Protein AF-A0A850G772-F1 (afdb_monomer)

Radius of gyration: 28.58 Å; Cα contacts (8 Å, |Δi|>4): 230; chains: 1; bounding box: 67×68×86 Å

Structure (mmCIF, N/CA/C/O backbone):
data_AF-A0A850G772-F1
#
_entry.id   AF-A0A850G772-F1
#
loop_
_atom_site.group_PDB
_atom_site.id
_atom_site.type_symbol
_atom_site.label_atom_id
_atom_site.label_alt_id
_atom_site.label_comp_id
_atom_site.label_asym_id
_atom_site.label_entity_id
_atom_site.label_seq_id
_atom_site.pdbx_PDB_ins_code
_atom_site.Cartn_x
_atom_site.Cartn_y
_atom_site.Cartn_z
_atom_site.occupancy
_atom_site.B_iso_or_equiv
_atom_site.auth_seq_id
_atom_site.auth_comp_id
_atom_site.auth_asym_id
_atom_site.auth_atom_id
_atom_site.pdbx_PDB_model_num
ATOM 1 N N . MET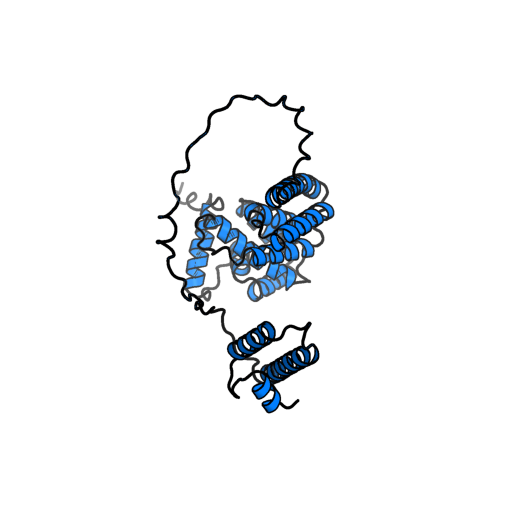 A 1 1 ? -27.262 -31.282 5.137 1.00 86.69 1 MET A N 1
ATOM 2 C CA . MET A 1 1 ? -28.187 -30.232 4.677 1.00 86.69 1 MET A CA 1
ATOM 3 C C . MET A 1 1 ? -28.187 -30.284 3.166 1.00 86.69 1 MET A C 1
ATOM 5 O O . MET A 1 1 ? -27.102 -30.344 2.598 1.00 86.69 1 MET A O 1
ATOM 9 N N . SER A 1 2 ? -29.352 -30.375 2.534 1.00 93.19 2 SER A N 1
ATOM 10 C CA . SER A 1 2 ? -29.462 -30.315 1.069 1.00 93.19 2 SER A CA 1
ATOM 11 C C . SER A 1 2 ? -29.467 -28.855 0.576 1.00 93.19 2 SER A C 1
ATOM 13 O O . SER A 1 2 ? -29.789 -27.957 1.360 1.00 93.19 2 SER A O 1
ATOM 15 N N . PRO A 1 3 ? -29.135 -28.575 -0.700 1.00 90.25 3 PRO A N 1
ATOM 16 C CA . PRO A 1 3 ? -29.217 -27.217 -1.250 1.00 90.25 3 PRO A CA 1
ATOM 17 C C . PRO A 1 3 ? -30.619 -26.602 -1.131 1.00 90.25 3 PRO A C 1
ATOM 19 O O . PRO A 1 3 ? -30.755 -25.416 -0.838 1.00 90.25 3 PRO A O 1
ATOM 22 N N . ASP A 1 4 ? -31.672 -27.407 -1.282 1.00 92.62 4 ASP A N 1
ATOM 23 C CA . ASP A 1 4 ? -33.057 -26.937 -1.160 1.00 92.62 4 ASP A CA 1
ATOM 24 C C . ASP A 1 4 ? -33.421 -26.583 0.289 1.00 92.62 4 ASP A C 1
ATOM 26 O O . ASP A 1 4 ? -34.085 -25.576 0.540 1.00 92.62 4 ASP A O 1
ATOM 30 N N . GLU A 1 5 ? -32.914 -27.346 1.264 1.00 92.75 5 GLU A N 1
ATOM 31 C CA . GLU A 1 5 ? -33.030 -27.003 2.687 1.00 92.75 5 GLU A CA 1
ATOM 32 C C . GLU A 1 5 ? -32.283 -25.705 3.020 1.00 92.75 5 GLU A C 1
ATOM 34 O O . GLU A 1 5 ? -32.807 -24.862 3.750 1.00 92.75 5 GLU A O 1
ATOM 39 N N . ALA A 1 6 ? -31.081 -25.511 2.471 1.00 93.50 6 ALA A N 1
ATOM 40 C CA . ALA A 1 6 ? -30.296 -24.298 2.686 1.00 93.50 6 ALA A CA 1
ATOM 41 C C . ALA A 1 6 ? -30.996 -23.046 2.125 1.00 93.50 6 ALA A C 1
ATOM 43 O O . ALA A 1 6 ? -31.045 -22.007 2.793 1.00 93.50 6 ALA A O 1
ATOM 44 N N . ARG A 1 7 ? -31.615 -23.160 0.942 1.00 93.38 7 ARG A N 1
ATOM 45 C CA . ARG A 1 7 ? -32.435 -22.095 0.337 1.00 93.38 7 ARG A CA 1
ATOM 46 C C . ARG A 1 7 ? -33.644 -21.746 1.196 1.00 93.38 7 ARG A C 1
ATOM 48 O O . ARG A 1 7 ? -33.897 -20.568 1.439 1.00 93.38 7 ARG A O 1
ATOM 55 N N . ALA A 1 8 ? -34.337 -22.754 1.728 1.00 94.00 8 ALA A N 1
ATOM 56 C CA . ALA A 1 8 ? -35.469 -22.544 2.627 1.00 94.00 8 ALA A CA 1
ATOM 57 C C . ALA A 1 8 ? -35.059 -21.841 3.938 1.00 94.00 8 ALA A C 1
ATOM 59 O O . ALA A 1 8 ? -35.778 -20.972 4.431 1.00 94.00 8 ALA A O 1
ATOM 60 N N . ILE A 1 9 ? -33.885 -22.166 4.493 1.00 93.38 9 ILE A N 1
ATOM 61 C CA . ILE A 1 9 ? -33.352 -21.526 5.709 1.00 93.38 9 ILE A CA 1
ATOM 62 C C . ILE A 1 9 ? -33.078 -20.029 5.474 1.00 93.38 9 ILE A C 1
ATOM 64 O O . ILE A 1 9 ? -33.470 -19.172 6.287 1.00 93.38 9 ILE A O 1
ATOM 68 N N . LEU A 1 10 ? -32.427 -19.707 4.353 1.00 92.00 10 LEU A N 1
ATOM 69 C CA . LEU A 1 10 ? -32.080 -18.334 3.979 1.00 92.00 10 LEU A CA 1
ATOM 70 C C . LEU A 1 10 ? -33.242 -17.553 3.354 1.00 92.00 10 LEU A C 1
ATOM 72 O O . LEU A 1 10 ? -33.169 -16.324 3.327 1.00 92.00 10 LEU A O 1
ATOM 76 N N . ASP A 1 11 ? -34.333 -18.234 2.992 1.00 94.06 11 ASP A N 1
ATOM 77 C CA . ASP A 1 11 ? -35.522 -17.669 2.342 1.00 94.06 11 ASP A CA 1
ATOM 78 C C . ASP A 1 11 ? -35.170 -17.031 0.986 1.00 94.06 11 ASP A C 1
ATOM 80 O O . ASP A 1 11 ? -35.407 -15.846 0.739 1.00 94.06 11 ASP A O 1
ATOM 84 N N . VAL A 1 12 ? -34.500 -17.821 0.140 1.00 92.62 12 VAL A N 1
ATOM 85 C CA . VAL A 1 12 ? -33.992 -17.427 -1.184 1.00 92.62 12 VAL A CA 1
ATOM 86 C C . VAL A 1 12 ? -34.436 -18.416 -2.264 1.00 92.62 12 VAL A C 1
ATOM 88 O O . VAL A 1 12 ? -34.642 -19.596 -1.989 1.00 92.62 12 VAL A O 1
ATOM 91 N N . ASP A 1 13 ? -34.579 -17.933 -3.498 1.00 91.31 13 ASP A N 1
ATOM 92 C CA . ASP A 1 13 ? -34.991 -18.736 -4.655 1.00 91.31 13 ASP A CA 1
ATOM 93 C C . ASP A 1 13 ? -33.835 -19.579 -5.233 1.00 91.31 13 ASP A C 1
ATOM 95 O O . ASP A 1 13 ? -32.657 -19.308 -4.971 1.00 91.31 13 ASP A O 1
ATOM 99 N N . ALA A 1 14 ? -34.161 -20.584 -6.053 1.00 84.12 14 ALA A N 1
ATOM 100 C CA . ALA A 1 14 ? -33.191 -21.443 -6.730 1.00 84.12 14 ALA A CA 1
ATOM 101 C C . ALA A 1 14 ? -32.207 -20.685 -7.639 1.00 84.12 14 ALA A C 1
ATOM 103 O O . ALA A 1 14 ? -31.057 -21.112 -7.749 1.00 84.12 14 ALA A O 1
ATOM 104 N N . HIS A 1 15 ? -32.628 -19.560 -8.229 1.00 81.62 15 HIS A N 1
ATOM 105 C CA . HIS A 1 15 ? -31.827 -18.750 -9.157 1.00 81.62 15 HIS A CA 1
ATOM 106 C C . HIS A 1 15 ? -31.306 -17.445 -8.536 1.00 81.62 15 HIS A C 1
ATOM 108 O O . HIS A 1 15 ? -31.112 -16.446 -9.225 1.00 81.62 15 HIS A O 1
ATOM 114 N N . THR A 1 16 ? -31.110 -17.432 -7.218 1.00 83.38 16 THR A N 1
ATOM 115 C CA . THR A 1 16 ? -30.645 -16.243 -6.496 1.00 83.38 16 THR A CA 1
ATOM 116 C C . THR A 1 16 ? -29.174 -15.940 -6.807 1.00 83.38 16 THR A C 1
ATOM 118 O O . THR A 1 16 ? -28.320 -16.817 -6.687 1.00 83.38 16 THR A O 1
ATOM 121 N N . ASP A 1 17 ? -28.872 -14.686 -7.155 1.00 85.50 17 ASP A N 1
ATOM 122 C CA . ASP A 1 17 ? -27.510 -14.198 -7.400 1.00 85.50 17 ASP A CA 1
ATOM 123 C C . ASP A 1 17 ? -26.660 -14.109 -6.109 1.00 85.50 17 ASP A C 1
ATOM 125 O O . ASP A 1 17 ? -27.176 -14.094 -4.983 1.00 85.50 17 ASP A O 1
ATOM 129 N N . ALA A 1 18 ? -25.329 -14.014 -6.256 1.00 85.25 18 ALA A N 1
ATOM 130 C CA . ALA A 1 18 ? -24.374 -13.919 -5.134 1.00 85.25 18 ALA A CA 1
ATOM 131 C C . ALA A 1 18 ? -24.772 -12.851 -4.114 1.00 85.25 18 ALA A C 1
ATOM 133 O O . ALA A 1 18 ? -24.693 -13.008 -2.891 1.00 85.25 18 ALA A O 1
ATOM 134 N N . ARG A 1 19 ? -25.211 -11.724 -4.659 1.00 82.25 19 ARG A N 1
ATOM 135 C CA . ARG A 1 19 ? -25.484 -10.517 -3.916 1.00 82.25 19 ARG A CA 1
ATOM 136 C C . ARG A 1 19 ? -26.741 -10.649 -3.070 1.00 82.25 19 ARG A C 1
ATOM 138 O O . ARG A 1 19 ? -26.740 -10.256 -1.899 1.00 82.25 19 ARG A O 1
ATOM 145 N N . THR A 1 20 ? -27.809 -11.204 -3.629 1.00 87.31 20 THR A N 1
ATOM 146 C CA . THR A 1 20 ? -29.062 -11.434 -2.908 1.00 87.31 20 THR A CA 1
ATOM 147 C C . THR A 1 20 ? -28.885 -12.528 -1.865 1.00 87.31 20 THR A C 1
ATOM 149 O O . THR A 1 20 ? -29.394 -12.367 -0.752 1.00 87.31 20 THR A O 1
ATOM 152 N N . LEU A 1 21 ? -28.080 -13.559 -2.149 1.00 90.75 21 LEU A N 1
ATOM 153 C CA . LEU A 1 21 ? -27.712 -14.592 -1.178 1.00 90.75 21 LEU A CA 1
ATOM 154 C C . LEU A 1 21 ? -26.999 -13.986 0.046 1.00 90.75 21 LEU A C 1
ATOM 156 O O . LEU A 1 21 ? -27.460 -14.154 1.181 1.00 90.75 21 LEU A O 1
ATOM 160 N N . LYS A 1 22 ? -25.945 -13.186 -0.174 1.00 90.06 22 LYS A N 1
ATOM 161 C CA . LYS A 1 22 ? -25.201 -12.506 0.904 1.00 90.06 22 LYS A CA 1
ATOM 162 C C . LYS A 1 22 ? -26.087 -11.545 1.702 1.00 90.06 22 LYS A C 1
ATOM 164 O O . LYS A 1 22 ? -26.052 -11.528 2.935 1.00 90.06 22 LYS A O 1
ATOM 169 N N . ARG A 1 23 ? -26.951 -10.771 1.034 1.00 90.56 23 ARG A N 1
ATOM 170 C CA . ARG A 1 23 ? -27.911 -9.875 1.709 1.00 90.56 23 ARG A CA 1
ATOM 171 C C . ARG A 1 23 ? -28.942 -10.643 2.536 1.00 90.56 23 ARG A C 1
ATOM 173 O O . ARG A 1 23 ? -29.304 -10.190 3.624 1.00 90.56 23 ARG A O 1
ATOM 180 N N . ALA A 1 24 ? -29.444 -11.777 2.050 1.00 92.00 24 ALA A N 1
ATOM 181 C CA . ALA A 1 24 ? -30.384 -12.618 2.788 1.00 92.00 24 ALA A CA 1
ATOM 182 C C . ALA A 1 24 ? -29.749 -13.173 4.071 1.00 92.00 24 ALA A C 1
ATOM 184 O O . ALA A 1 24 ? -30.334 -13.029 5.149 1.00 92.00 24 ALA A O 1
ATOM 185 N N . TYR A 1 25 ? -28.516 -13.675 3.973 1.00 93.44 25 TYR A N 1
ATOM 186 C CA . TYR A 1 25 ? -27.726 -14.141 5.111 1.00 93.44 25 TYR A CA 1
ATOM 187 C C . TYR A 1 25 ? -27.512 -13.048 6.170 1.00 93.44 25 TYR A C 1
ATOM 189 O O . TYR A 1 25 ? -27.891 -13.231 7.330 1.00 93.44 25 TYR A O 1
ATOM 197 N N . LEU A 1 26 ? -27.031 -11.861 5.778 1.00 91.56 26 LEU A N 1
ATOM 198 C CA . LEU A 1 26 ? -26.814 -10.745 6.712 1.00 91.56 26 LEU A CA 1
ATOM 199 C C . LEU A 1 26 ? -28.109 -10.283 7.398 1.00 91.56 26 LEU A C 1
ATOM 201 O O . LEU A 1 26 ? -28.107 -9.966 8.589 1.00 91.56 26 LEU A O 1
ATOM 205 N N . ARG A 1 27 ? -29.243 -10.272 6.681 1.00 90.75 27 ARG A N 1
ATOM 206 C CA . ARG A 1 27 ? -30.553 -9.948 7.277 1.00 90.75 27 ARG A CA 1
ATOM 207 C C . ARG A 1 27 ? -30.972 -10.969 8.336 1.00 90.75 27 ARG A C 1
ATOM 209 O O . ARG A 1 27 ? -31.590 -10.577 9.326 1.00 90.75 27 ARG A O 1
ATOM 216 N N . LYS A 1 28 ? -30.667 -12.254 8.135 1.00 88.94 28 LYS A N 1
ATOM 217 C CA . LYS A 1 28 ? -30.987 -13.328 9.088 1.00 88.94 28 LYS A CA 1
ATOM 218 C C . LYS A 1 28 ? -30.056 -13.290 10.300 1.00 88.94 28 LYS A C 1
ATOM 220 O O . LYS A 1 28 ? -30.561 -13.357 11.417 1.00 88.94 28 LYS A O 1
ATOM 225 N N . ILE A 1 29 ? -28.755 -13.055 10.105 1.00 88.00 29 ILE A N 1
ATOM 226 C CA . ILE A 1 29 ? -27.796 -12.848 11.204 1.00 88.00 29 ILE A CA 1
ATOM 227 C C . ILE A 1 29 ? -28.213 -11.683 12.095 1.00 88.00 29 ILE A C 1
ATOM 229 O O . ILE A 1 29 ? -28.291 -11.843 13.305 1.00 88.00 29 ILE A O 1
ATOM 233 N N . LYS A 1 30 ? -28.553 -10.524 11.518 1.00 83.69 30 LYS A N 1
ATOM 234 C CA . LYS A 1 30 ? -28.961 -9.352 12.313 1.00 83.69 30 LYS A CA 1
ATOM 235 C C . LYS A 1 30 ? -30.181 -9.627 13.202 1.00 83.69 30 LYS A C 1
ATOM 237 O O . LYS A 1 30 ? -30.360 -8.964 14.220 1.00 83.69 30 LYS A O 1
ATOM 242 N N . LYS A 1 31 ? -31.029 -10.591 12.824 1.00 81.12 31 LYS A N 1
ATOM 243 C CA . LYS A 1 31 ? -32.192 -11.022 13.613 1.00 81.12 31 LYS A CA 1
ATOM 244 C C . LYS A 1 31 ? -31.855 -12.125 14.622 1.00 81.12 31 LYS A C 1
ATOM 246 O O . LYS A 1 31 ? -32.493 -12.189 15.671 1.00 81.12 31 LYS A O 1
ATOM 251 N N . ALA A 1 32 ? -30.884 -12.983 14.320 1.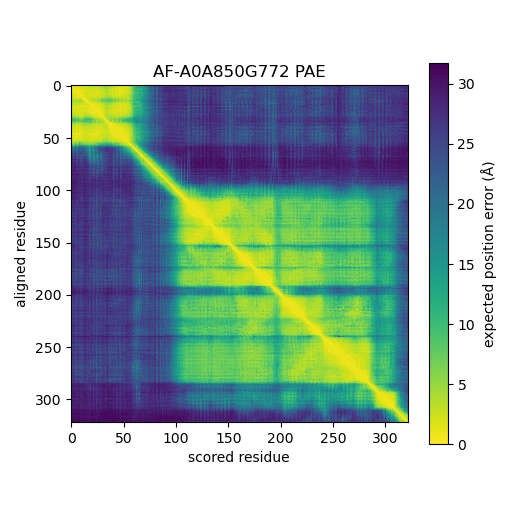00 74.44 32 ALA A N 1
ATOM 252 C CA . ALA A 1 32 ? -30.441 -14.064 15.190 1.00 74.44 32 ALA A CA 1
ATOM 253 C C . ALA A 1 32 ? -29.364 -13.555 16.160 1.00 74.44 32 ALA A C 1
ATOM 255 O O . ALA A 1 32 ? -28.195 -13.449 15.805 1.00 74.44 32 ALA A O 1
ATOM 256 N N . LYS A 1 33 ? -29.748 -13.243 17.405 1.00 75.62 33 LYS A N 1
ATOM 257 C CA . LYS A 1 33 ? -28.768 -12.936 18.457 1.00 75.62 33 LYS A CA 1
ATOM 258 C C . LYS A 1 33 ? -28.035 -14.230 18.851 1.00 75.62 33 LYS A C 1
ATOM 260 O O . LYS A 1 33 ? -28.699 -15.120 19.390 1.00 75.62 33 LYS A O 1
ATOM 265 N N . PRO A 1 34 ? -26.711 -14.346 18.639 1.00 70.75 34 PRO A N 1
ATOM 266 C CA . PRO A 1 34 ? -25.962 -15.580 18.904 1.00 70.75 34 PRO A CA 1
ATOM 267 C C . PRO A 1 34 ? -25.998 -15.998 20.381 1.00 70.75 34 PRO A C 1
ATOM 269 O O . PRO A 1 34 ? -25.953 -17.183 20.685 1.00 70.75 34 PRO A O 1
ATOM 272 N N . GLU A 1 35 ? -26.186 -15.043 21.295 1.00 74.75 35 GLU A N 1
ATOM 273 C CA . GLU A 1 35 ? -26.366 -15.288 22.734 1.00 74.75 35 GLU A CA 1
ATOM 274 C C . GLU A 1 35 ? -27.670 -16.027 23.077 1.00 74.75 35 GLU A C 1
ATOM 276 O O . GLU A 1 35 ? -27.778 -16.638 24.137 1.00 74.75 35 GLU A O 1
ATOM 281 N N . ARG A 1 36 ? -28.684 -15.954 22.203 1.00 80.38 36 ARG A N 1
ATOM 282 C CA . ARG A 1 36 ? -30.029 -16.492 22.454 1.00 80.38 36 ARG A CA 1
ATOM 283 C C . ARG A 1 36 ? -30.301 -17.799 21.713 1.00 80.38 36 ARG A C 1
ATOM 285 O O . ARG A 1 36 ? -31.115 -18.586 22.185 1.00 80.38 36 ARG A O 1
ATOM 292 N N . ASP A 1 37 ? -29.658 -18.011 20.566 1.00 82.19 37 ASP A N 1
ATOM 293 C CA . ASP A 1 37 ? -29.787 -19.236 19.771 1.00 82.19 37 ASP A CA 1
ATOM 294 C C . ASP A 1 37 ? -28.485 -19.530 18.995 1.00 82.19 37 ASP A C 1
ATOM 296 O O . ASP A 1 37 ? -28.368 -19.196 17.807 1.00 82.19 37 ASP A O 1
ATOM 300 N N . PRO A 1 38 ? -27.478 -20.131 19.656 1.00 86.62 38 PRO A N 1
ATOM 301 C CA . PRO A 1 38 ? -26.213 -20.470 19.009 1.00 86.62 38 PRO A CA 1
ATOM 302 C C . PRO A 1 38 ? -26.393 -21.526 17.906 1.00 86.62 38 PRO A C 1
ATOM 304 O O . PRO A 1 38 ? -25.732 -21.453 16.869 1.00 86.62 38 PRO A O 1
ATOM 307 N N . GLU A 1 39 ? -27.328 -22.467 18.074 1.00 86.88 39 GLU A N 1
ATOM 308 C CA . GLU A 1 39 ? -27.630 -23.497 17.072 1.00 86.88 39 GLU A CA 1
ATOM 309 C C . GLU A 1 39 ? -28.305 -22.901 15.826 1.00 86.88 39 GLU A C 1
ATOM 311 O O . GLU A 1 39 ? -28.019 -23.295 14.693 1.00 86.88 39 GLU A O 1
ATOM 316 N N . GLY A 1 40 ? -29.186 -21.913 16.001 1.00 86.75 40 GLY A N 1
ATOM 317 C CA . GLY A 1 40 ? -29.778 -21.141 14.908 1.00 86.75 40 GLY A CA 1
ATOM 318 C C . GLY A 1 40 ? -28.733 -20.403 14.077 1.00 86.75 40 GLY A C 1
ATOM 319 O O . GLY A 1 40 ? -28.785 -20.446 12.847 1.00 86.75 40 GLY A O 1
ATOM 320 N N . PHE A 1 41 ? -27.744 -19.792 14.731 1.00 88.00 41 PHE A N 1
ATOM 321 C CA . PHE A 1 41 ? -26.651 -19.105 14.043 1.00 88.00 41 PHE A CA 1
ATOM 322 C C . PHE A 1 41 ? -25.775 -20.075 13.236 1.00 88.00 41 PHE A C 1
ATOM 324 O O . PHE A 1 41 ? -25.477 -19.818 12.068 1.00 88.00 41 PHE A O 1
ATOM 331 N N . GLN A 1 42 ? -25.425 -21.227 13.817 1.00 90.31 42 GLN A N 1
ATOM 332 C CA . GLN A 1 42 ? -24.657 -22.263 13.119 1.00 90.31 42 GLN A CA 1
ATOM 333 C C . GLN A 1 42 ? -25.402 -22.809 11.895 1.00 90.31 42 GLN A C 1
ATOM 335 O O . GLN A 1 42 ? -24.798 -22.989 10.839 1.00 90.31 42 GLN A O 1
ATOM 340 N N . ARG A 1 43 ? -26.725 -23.004 11.992 1.00 92.69 43 ARG A N 1
ATOM 341 C CA . ARG A 1 43 ? -27.551 -23.439 10.853 1.00 92.69 43 ARG A CA 1
ATOM 342 C C . ARG A 1 43 ? -27.596 -22.411 9.723 1.00 92.69 43 ARG A C 1
ATOM 344 O O . ARG A 1 43 ? -27.541 -22.805 8.563 1.00 92.69 43 ARG A O 1
ATOM 351 N N . LEU A 1 44 ? -27.666 -21.116 10.043 1.00 93.62 44 LEU A N 1
ATOM 352 C CA . LEU A 1 44 ? -27.620 -20.045 9.039 1.00 93.62 44 LEU A CA 1
ATOM 353 C C . LEU A 1 44 ? -26.278 -20.009 8.307 1.00 93.62 44 LEU A C 1
ATOM 355 O O . LEU A 1 44 ? -26.252 -19.869 7.086 1.00 93.62 44 LEU A O 1
ATOM 359 N N . ARG A 1 45 ? -25.177 -20.159 9.049 1.00 93.56 45 ARG A N 1
ATOM 360 C CA . ARG A 1 45 ? -23.829 -20.190 8.479 1.00 93.56 45 ARG A CA 1
ATOM 361 C C . ARG A 1 45 ? -23.628 -21.401 7.566 1.00 93.56 45 ARG A C 1
ATOM 363 O O .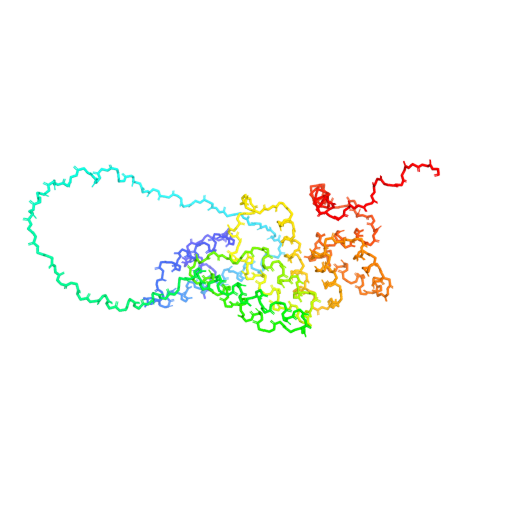 ARG A 1 45 ? -23.223 -21.228 6.423 1.00 93.56 45 ARG A O 1
ATOM 370 N N . ALA A 1 46 ? -24.013 -22.592 8.028 1.00 94.44 46 ALA A N 1
ATOM 371 C CA . ALA A 1 46 ? -23.919 -23.821 7.240 1.00 94.44 46 ALA A CA 1
ATOM 372 C C . ALA A 1 46 ? -24.754 -23.763 5.946 1.00 94.44 46 ALA A C 1
ATOM 374 O O . ALA A 1 46 ? -24.337 -24.293 4.921 1.00 94.44 46 ALA A O 1
ATOM 375 N N . ALA A 1 47 ? -25.918 -23.102 5.975 1.00 95.25 47 ALA A N 1
ATOM 376 C CA . ALA A 1 47 ? -26.738 -22.896 4.782 1.00 95.25 47 ALA A CA 1
ATOM 377 C C . ALA A 1 47 ? -26.073 -21.954 3.763 1.00 95.25 47 ALA A C 1
ATOM 379 O O . ALA A 1 47 ? -26.146 -22.209 2.563 1.00 95.25 47 ALA A O 1
ATOM 380 N N . TYR A 1 48 ? -25.422 -20.883 4.228 1.00 95.25 48 TYR A N 1
ATOM 381 C CA . TYR A 1 48 ? -24.719 -19.938 3.357 1.00 95.25 48 TYR A CA 1
ATOM 382 C C . TYR A 1 48 ? -23.504 -20.585 2.682 1.00 95.25 48 TYR A C 1
ATOM 384 O O . TYR A 1 48 ? -23.423 -20.572 1.458 1.00 95.25 48 TYR A O 1
ATOM 392 N N . GLU A 1 49 ? -22.628 -21.227 3.460 1.00 94.44 49 GLU A N 1
ATOM 393 C CA . GLU A 1 49 ? -21.410 -21.886 2.953 1.00 94.44 49 GLU A CA 1
ATOM 394 C C . GLU A 1 49 ? -21.744 -23.011 1.952 1.00 94.44 49 GLU A C 1
ATOM 396 O O . GLU A 1 49 ? -21.072 -23.179 0.931 1.00 94.44 49 GLU A O 1
ATOM 401 N N . LEU A 1 50 ? -22.835 -23.752 2.191 1.00 93.62 50 LEU A N 1
ATOM 402 C CA . LEU A 1 50 ? -23.318 -24.750 1.238 1.00 93.62 50 LEU A CA 1
ATOM 403 C C . LEU A 1 50 ? -23.777 -24.110 -0.080 1.00 93.62 50 LEU A C 1
ATOM 405 O O . LEU A 1 50 ? -23.443 -24.616 -1.139 1.00 93.62 50 LEU A O 1
ATOM 409 N N . LEU A 1 51 ? -24.535 -23.013 -0.065 1.00 92.19 51 LEU A N 1
ATOM 410 C CA . LEU A 1 51 ? -24.977 -22.389 -1.321 1.00 92.19 51 LEU A CA 1
ATOM 411 C C . LEU A 1 51 ? -23.857 -21.640 -2.053 1.00 92.19 51 LEU A C 1
ATOM 413 O O . LEU A 1 51 ? -23.911 -21.533 -3.274 1.00 92.19 51 LEU A O 1
ATOM 417 N N . GLU A 1 52 ? -22.859 -21.139 -1.328 1.00 90.81 52 GLU A N 1
ATOM 418 C CA . GLU A 1 52 ? -21.685 -20.477 -1.901 1.00 90.81 52 GLU A CA 1
ATOM 419 C C . GLU A 1 52 ? -20.779 -21.481 -2.626 1.00 90.81 52 GLU A C 1
ATOM 421 O O . GLU A 1 52 ? -20.514 -21.299 -3.813 1.00 90.81 52 GLU A O 1
ATOM 426 N N . SER A 1 53 ? -20.432 -22.600 -1.980 1.00 87.69 53 SER A N 1
ATOM 427 C CA . SER A 1 53 ? -19.631 -23.672 -2.604 1.00 87.69 53 SER A CA 1
ATOM 428 C C . SER A 1 53 ? -20.271 -24.249 -3.872 1.00 87.69 53 SER A C 1
ATOM 430 O O . SER A 1 53 ? -19.598 -24.451 -4.877 1.00 87.69 53 SER A O 1
ATOM 432 N N . TRP A 1 54 ? -21.595 -24.440 -3.879 1.00 84.44 54 TRP A N 1
ATOM 433 C CA . TRP A 1 54 ? -22.308 -24.918 -5.070 1.00 84.44 54 TRP A CA 1
ATOM 434 C C . TRP A 1 54 ? -22.316 -23.909 -6.223 1.00 84.44 54 TRP A C 1
ATOM 436 O O . TRP A 1 54 ? -22.539 -24.309 -7.364 1.00 84.44 54 TRP A O 1
ATOM 446 N N . ARG A 1 55 ? -22.106 -22.617 -5.942 1.00 77.56 55 ARG A N 1
ATOM 447 C CA . ARG A 1 55 ? -21.983 -21.582 -6.974 1.00 77.56 55 ARG A CA 1
ATOM 448 C C . ARG A 1 55 ? -20.567 -21.497 -7.526 1.00 77.56 55 ARG A C 1
ATOM 450 O O . ARG A 1 55 ? -20.426 -21.381 -8.741 1.00 77.56 55 ARG A O 1
ATOM 457 N N . GLU A 1 56 ? -19.549 -21.617 -6.676 1.00 68.44 56 GLU A N 1
ATOM 458 C CA . GLU A 1 56 ? -18.135 -21.632 -7.088 1.00 68.44 56 GLU A CA 1
ATOM 459 C C . GLU A 1 56 ? -17.832 -22.759 -8.088 1.00 68.44 56 GLU A C 1
ATOM 461 O O . GLU A 1 56 ? -17.124 -22.533 -9.068 1.00 68.44 56 GLU A O 1
ATOM 466 N N . ASP A 1 57 ? -18.466 -23.924 -7.930 1.00 61.47 57 ASP A N 1
ATOM 467 C CA . ASP A 1 57 ? -18.349 -25.041 -8.881 1.00 61.47 57 ASP A CA 1
ATOM 468 C C . ASP A 1 57 ? -19.022 -24.770 -10.246 1.00 61.47 57 ASP A C 1
ATOM 470 O O . ASP A 1 57 ? -18.780 -25.488 -11.219 1.00 61.47 57 ASP A O 1
ATOM 474 N N . SER A 1 58 ? -19.873 -23.741 -10.338 1.00 52.72 58 SER A N 1
ATOM 475 C CA . SER A 1 58 ? -20.662 -23.409 -11.536 1.00 52.72 58 SER A CA 1
ATOM 476 C C . SER A 1 58 ? -20.271 -22.099 -12.233 1.00 52.72 58 SER A C 1
ATOM 478 O O . SER A 1 58 ? -20.659 -21.898 -13.383 1.00 52.72 58 SER A O 1
ATOM 480 N N . GLU A 1 59 ? -19.494 -21.221 -11.593 1.00 45.81 59 GLU A N 1
ATOM 481 C CA . GLU A 1 59 ? -19.238 -19.855 -12.072 1.00 45.81 59 GLU A CA 1
ATOM 482 C C . GLU A 1 59 ? -17.752 -19.465 -11.940 1.00 45.81 59 GLU A C 1
ATOM 484 O O . GLU A 1 59 ? -17.367 -18.706 -11.055 1.00 45.81 59 GLU A O 1
ATOM 489 N N . TRP A 1 60 ? -16.908 -19.929 -12.871 1.00 38.03 60 TRP A N 1
ATOM 490 C CA . TRP A 1 60 ? -15.542 -19.403 -13.060 1.00 38.03 60 TRP A CA 1
ATOM 491 C C . TRP A 1 60 ? -15.469 -18.262 -14.097 1.00 38.03 60 TRP A C 1
ATOM 493 O O . TRP A 1 60 ? -14.394 -17.982 -14.612 1.00 38.03 60 TRP A O 1
ATOM 503 N N . ASP A 1 61 ? -16.591 -17.599 -14.425 1.00 37.56 61 ASP A N 1
ATOM 504 C CA . ASP A 1 61 ? -16.647 -16.688 -15.587 1.00 37.56 61 ASP A CA 1
ATOM 505 C C . ASP A 1 61 ? -17.563 -15.447 -15.461 1.00 37.56 61 ASP A C 1
ATOM 507 O O . ASP A 1 61 ? -17.990 -14.885 -16.467 1.00 37.56 61 ASP A O 1
ATOM 511 N N . ALA A 1 62 ? -17.849 -14.945 -14.255 1.00 37.62 62 ALA A N 1
ATOM 512 C CA . ALA A 1 62 ? -18.600 -13.690 -14.102 1.00 37.62 62 ALA A CA 1
ATOM 513 C C . ALA A 1 62 ? -17.844 -12.655 -13.260 1.00 37.62 62 ALA A C 1
ATOM 515 O O . ALA A 1 62 ? -18.063 -12.488 -12.061 1.00 37.62 62 ALA A O 1
ATOM 516 N N . ARG A 1 63 ? -16.944 -11.949 -13.956 1.00 40.97 63 ARG A N 1
ATOM 517 C CA . ARG A 1 63 ? -16.679 -10.519 -13.748 1.00 40.97 63 ARG A CA 1
ATOM 518 C C . ARG A 1 63 ? -17.987 -9.764 -13.492 1.00 40.97 63 ARG A C 1
ATOM 520 O O . ARG A 1 63 ? -18.953 -10.008 -14.204 1.00 40.97 63 ARG A O 1
ATOM 527 N N . ASP A 1 64 ? -17.947 -8.870 -12.509 1.00 36.03 64 ASP A N 1
ATOM 528 C CA . ASP A 1 64 ? -18.534 -7.518 -12.483 1.00 36.03 64 ASP A CA 1
ATOM 529 C C . ASP A 1 64 ? -18.850 -7.158 -11.023 1.00 36.03 64 ASP A C 1
ATOM 531 O O . ASP A 1 64 ? -19.482 -7.902 -10.277 1.00 36.03 64 ASP A O 1
ATOM 535 N N . GLU A 1 65 ? -18.138 -6.184 -10.467 1.00 38.53 65 GLU A N 1
ATOM 536 C CA . GLU A 1 65 ? -18.386 -4.745 -10.628 1.00 38.53 65 GLU A CA 1
ATOM 537 C C . GLU A 1 65 ? -19.247 -4.269 -9.454 1.00 38.53 65 GLU A C 1
ATOM 539 O O . GLU A 1 65 ? -20.377 -4.695 -9.207 1.00 38.53 65 GLU A O 1
ATOM 544 N N . TRP A 1 66 ? -18.594 -3.459 -8.631 1.00 34.72 66 TRP A N 1
ATOM 545 C CA . TRP A 1 66 ? -19.131 -2.841 -7.440 1.00 34.72 66 TRP A CA 1
ATOM 546 C C . TRP A 1 66 ? -20.192 -1.818 -7.831 1.00 34.72 66 TRP A C 1
ATOM 548 O O . TRP A 1 66 ? -19.862 -0.713 -8.239 1.00 34.72 66 TRP A O 1
ATOM 558 N N . ASP A 1 67 ? -21.457 -2.174 -7.649 1.00 34.41 67 ASP A N 1
ATOM 559 C CA . ASP A 1 67 ? -22.569 -1.234 -7.765 1.00 34.41 67 ASP A CA 1
ATOM 560 C C . ASP A 1 67 ? -23.388 -1.319 -6.481 1.00 34.41 67 ASP A C 1
ATOM 562 O O . ASP A 1 67 ? -24.161 -2.254 -6.316 1.00 34.41 67 ASP A O 1
ATOM 566 N N . GLU A 1 68 ? -23.193 -0.434 -5.504 1.00 37.06 68 GLU A N 1
ATOM 567 C CA . GLU A 1 68 ? -23.902 -0.419 -4.212 1.00 37.06 68 GLU A CA 1
ATOM 568 C C . GLU A 1 68 ? -25.362 0.078 -4.374 1.00 37.06 68 GLU A C 1
ATOM 570 O O . GLU A 1 68 ? -25.596 1.026 -5.118 1.00 37.06 68 GLU A O 1
ATOM 575 N N . PRO A 1 69 ? -26.404 -0.491 -3.720 1.00 34.00 69 PRO A N 1
ATOM 576 C CA . PRO A 1 69 ? -27.767 -0.018 -3.891 1.00 34.00 69 PRO A CA 1
ATOM 577 C C . PRO A 1 69 ? -28.085 0.972 -2.766 1.00 34.00 69 PRO A C 1
ATOM 579 O O . PRO A 1 69 ? -28.467 0.577 -1.658 1.00 34.00 69 PRO A O 1
ATOM 582 N N . SER A 1 70 ? -27.961 2.259 -3.076 1.00 44.47 70 SER A N 1
ATOM 583 C CA . SER A 1 70 ? -28.496 3.368 -2.281 1.00 44.47 70 SER A CA 1
ATOM 584 C C . SER A 1 70 ? -30.008 3.195 -2.064 1.00 44.47 70 SER A C 1
ATOM 586 O O . SER A 1 70 ? -30.811 3.537 -2.928 1.00 44.47 70 SER A O 1
ATOM 588 N N . ALA A 1 71 ? -30.424 2.620 -0.928 1.00 40.41 71 ALA A N 1
ATOM 589 C CA . ALA A 1 71 ? -31.828 2.598 -0.499 1.00 40.41 71 ALA A CA 1
ATOM 590 C C . ALA A 1 71 ? -32.002 2.202 0.981 1.00 40.41 71 ALA A C 1
ATOM 592 O O . ALA A 1 71 ? -32.544 1.141 1.289 1.00 40.41 71 ALA A O 1
ATOM 593 N N . LEU A 1 72 ? -31.618 3.088 1.905 1.00 38.53 72 LEU A N 1
ATOM 594 C CA . LEU A 1 72 ? -32.227 3.185 3.242 1.00 38.53 72 LEU A CA 1
ATOM 595 C C . LEU A 1 72 ? -32.342 4.662 3.666 1.00 38.53 72 LEU A C 1
ATOM 597 O O . LEU A 1 72 ? -31.773 5.089 4.660 1.00 38.53 72 LEU A O 1
ATOM 601 N N . SER A 1 73 ? -33.133 5.442 2.925 1.00 39.72 73 SER A N 1
ATOM 602 C CA . SER A 1 73 ? -33.790 6.631 3.481 1.00 39.72 73 SER A CA 1
ATOM 603 C C . SER A 1 73 ? -35.225 6.255 3.829 1.00 39.72 73 SER A C 1
ATOM 605 O O . SER A 1 73 ? -36.099 6.183 2.965 1.00 39.72 73 SER A O 1
ATOM 607 N N . ARG A 1 74 ? -35.456 5.951 5.108 1.00 37.31 74 ARG A N 1
ATOM 608 C CA . ARG A 1 74 ? -36.789 5.801 5.693 1.00 37.31 74 ARG A CA 1
ATOM 609 C C . ARG A 1 74 ? -36.934 6.838 6.805 1.00 37.31 74 ARG A C 1
ATOM 611 O O . ARG A 1 74 ? -36.348 6.684 7.866 1.00 37.31 74 ARG A O 1
ATOM 618 N N . SER A 1 75 ? -37.684 7.890 6.480 1.00 42.50 75 SER A N 1
ATOM 619 C CA . SER A 1 75 ? -38.674 8.586 7.317 1.00 42.50 75 SER A CA 1
ATOM 620 C C . SER A 1 75 ? -38.442 8.672 8.836 1.00 42.50 75 SER A C 1
ATOM 622 O O . SER A 1 75 ? -38.602 7.683 9.550 1.00 42.50 75 SER A O 1
ATOM 624 N N . GLY A 1 76 ? -38.270 9.906 9.309 1.00 33.53 76 GLY A N 1
ATOM 625 C CA . GLY A 1 76 ? -38.602 10.378 10.658 1.00 33.53 76 GLY A CA 1
ATOM 626 C C . GLY A 1 76 ? -38.629 11.908 10.618 1.00 33.53 76 GLY A C 1
ATOM 627 O O . GLY A 1 76 ? -37.586 12.543 10.606 1.00 33.53 76 GLY A O 1
ATOM 628 N N . GLU A 1 77 ? -39.744 12.495 10.187 1.00 39.06 77 GLU A N 1
ATOM 629 C CA . GLU A 1 77 ? -40.714 13.141 11.085 1.00 39.06 77 GLU A CA 1
ATOM 630 C C . GLU A 1 77 ? -40.104 14.303 11.882 1.00 39.06 77 GLU A C 1
ATOM 632 O O . GLU A 1 77 ? -39.410 14.155 12.884 1.00 39.06 77 GLU A O 1
ATOM 637 N N . THR A 1 78 ? -40.394 15.496 11.375 1.00 41.62 78 THR A N 1
ATOM 638 C CA . THR A 1 78 ? -40.114 16.803 11.953 1.00 41.62 78 THR A CA 1
ATOM 639 C C . THR A 1 78 ? -40.832 16.975 13.292 1.00 41.62 78 THR A C 1
ATOM 641 O O . THR A 1 78 ? -42.033 17.236 13.320 1.00 41.62 78 THR A O 1
ATOM 644 N N . ASN A 1 79 ? -40.096 16.924 14.401 1.00 40.62 79 ASN A N 1
ATOM 645 C CA . ASN A 1 79 ? -40.547 17.499 15.669 1.00 40.62 79 ASN A CA 1
ATOM 646 C C . ASN A 1 79 ? -40.223 18.999 15.685 1.00 40.62 79 ASN A C 1
ATOM 648 O O . ASN A 1 79 ? -39.216 19.424 16.243 1.00 40.62 79 ASN A O 1
ATOM 652 N N . ALA A 1 80 ? -41.085 19.793 15.046 1.00 39.53 80 ALA A N 1
ATOM 653 C CA . ALA A 1 80 ? -41.038 21.258 15.081 1.00 39.53 80 ALA A CA 1
ATOM 654 C C . ALA A 1 80 ? -41.994 21.879 16.126 1.00 39.53 80 ALA A C 1
ATOM 656 O O . ALA A 1 80 ? -42.052 23.097 16.229 1.00 39.53 80 ALA A O 1
ATOM 657 N N . ASP A 1 81 ? -42.693 21.071 16.934 1.00 41.12 81 ASP A N 1
ATOM 658 C CA . ASP A 1 81 ? -43.764 21.554 17.830 1.00 41.12 81 ASP A CA 1
ATOM 659 C C . ASP A 1 81 ? -43.498 21.385 19.342 1.00 41.12 81 ASP A C 1
ATOM 661 O O . ASP A 1 81 ? -44.368 21.673 20.161 1.00 41.12 81 ASP A O 1
ATOM 665 N N . PHE A 1 82 ? -42.298 20.967 19.767 1.00 40.06 82 PHE A N 1
ATOM 666 C CA . PHE A 1 82 ? -42.036 20.670 21.191 1.00 40.06 82 PHE A CA 1
ATOM 667 C C . PHE A 1 82 ? -41.335 21.789 21.995 1.00 40.06 82 PHE A C 1
ATOM 669 O O . PHE A 1 82 ? -41.022 21.600 23.166 1.00 40.06 82 PHE A O 1
ATOM 676 N N . LEU A 1 83 ? -41.112 22.979 21.420 1.00 37.84 83 LEU A N 1
ATOM 677 C CA . LEU A 1 83 ? -40.420 24.098 22.097 1.00 37.84 83 LEU A CA 1
ATOM 678 C C . LEU A 1 83 ? -41.313 25.311 22.425 1.00 37.84 83 LEU A C 1
ATOM 680 O O . LEU A 1 83 ? -40.810 26.419 22.591 1.00 37.84 83 LEU A O 1
ATOM 684 N N . ALA A 1 84 ? -42.629 25.124 22.567 1.00 41.53 84 ALA A N 1
ATOM 685 C CA . ALA A 1 84 ? -43.574 26.223 22.817 1.00 41.53 84 ALA A CA 1
ATOM 686 C C . ALA A 1 84 ? -44.202 26.262 24.228 1.00 41.53 84 ALA A C 1
ATOM 688 O O . ALA A 1 84 ? -45.134 27.031 24.454 1.00 41.53 84 ALA A O 1
ATOM 689 N N . ALA A 1 85 ? -43.721 25.480 25.200 1.00 45.88 85 ALA A N 1
ATOM 690 C CA . ALA A 1 85 ? -44.298 25.496 26.548 1.00 45.88 85 ALA A CA 1
ATOM 691 C C . ALA A 1 85 ? -43.256 25.283 27.654 1.00 45.88 85 ALA A C 1
ATOM 693 O O . ALA A 1 85 ? -43.170 24.212 28.248 1.00 45.88 85 ALA A O 1
ATOM 694 N N . LEU A 1 86 ? -42.504 26.335 27.983 1.00 45.44 86 LEU A N 1
ATOM 695 C CA . LEU A 1 86 ? -41.891 26.456 29.306 1.00 45.44 86 LEU A CA 1
ATOM 696 C C . LEU A 1 86 ? -42.413 27.728 29.986 1.00 45.44 86 LEU A C 1
ATOM 698 O O . LEU A 1 86 ? -42.271 28.817 29.426 1.00 45.44 86 LEU A O 1
ATOM 702 N N . PRO A 1 87 ? -43.037 27.623 31.173 1.00 45.69 87 PRO A N 1
ATOM 703 C CA . PRO A 1 87 ? -43.427 28.792 31.937 1.00 45.69 87 PRO A CA 1
ATOM 704 C C . PRO A 1 87 ? -42.185 29.490 32.499 1.00 45.69 87 PRO A C 1
ATOM 706 O O . PRO A 1 87 ? -41.322 28.880 33.129 1.00 45.69 87 PRO A O 1
ATOM 709 N N . SER A 1 88 ? -42.141 30.802 32.274 1.00 49.72 88 SER A N 1
ATOM 710 C CA . SER A 1 88 ? -41.241 31.745 32.928 1.00 49.72 88 SER A CA 1
ATOM 711 C C . SER A 1 88 ? -41.429 31.648 34.447 1.00 49.72 88 SER A C 1
ATOM 713 O O . SER A 1 88 ? -42.441 32.098 34.984 1.00 49.72 88 SER A O 1
ATOM 715 N N . SER A 1 89 ? -40.481 31.002 35.131 1.00 45.91 89 SER A N 1
ATOM 716 C CA . SER A 1 89 ? -40.452 30.921 36.591 1.00 45.91 89 SER A CA 1
ATOM 717 C C . SER A 1 89 ? -39.535 32.000 37.148 1.00 45.91 89 SER A C 1
ATOM 719 O O . SER A 1 89 ? -38.359 32.092 36.801 1.00 45.91 89 SER A O 1
ATOM 721 N N . ALA A 1 90 ? -40.133 32.809 38.013 1.00 41.09 90 ALA A N 1
ATOM 722 C CA . ALA A 1 90 ? -39.572 33.946 38.710 1.00 41.09 90 ALA A CA 1
ATOM 723 C C . ALA A 1 90 ? -38.264 33.641 39.456 1.00 41.09 90 ALA A C 1
ATOM 725 O O . ALA A 1 90 ? -38.103 32.599 40.092 1.00 41.09 90 ALA A O 1
ATOM 726 N N . ALA A 1 91 ? -37.371 34.626 39.427 1.00 49.06 91 ALA A N 1
ATOM 727 C CA . ALA A 1 91 ? -36.218 34.724 40.305 1.00 49.06 91 ALA A CA 1
ATOM 728 C C . ALA A 1 91 ? -36.638 34.867 41.778 1.00 49.06 91 ALA A C 1
ATOM 730 O O . ALA A 1 91 ? -37.613 35.563 42.080 1.00 49.06 91 ALA A O 1
ATOM 731 N N . PRO A 1 92 ? -35.802 34.369 42.699 1.00 50.31 92 PRO A N 1
ATOM 732 C CA . PRO A 1 92 ? -35.515 35.111 43.908 1.00 50.31 92 PRO A CA 1
ATOM 733 C C . PRO A 1 92 ? -34.022 35.427 44.009 1.00 50.31 92 PRO A C 1
ATOM 735 O O . PRO A 1 92 ? -33.142 34.576 43.917 1.00 50.31 92 PRO A O 1
ATOM 738 N N . SER A 1 93 ? -33.785 36.713 44.225 1.00 52.88 93 SER A N 1
ATOM 739 C CA . SER A 1 93 ? -32.561 37.297 44.750 1.00 52.88 93 SER A CA 1
ATOM 740 C C . SER A 1 93 ? -32.319 36.817 46.182 1.00 52.88 93 SER A C 1
ATOM 742 O O . SER A 1 93 ? -33.186 37.033 47.026 1.00 52.88 93 SER A O 1
ATOM 744 N N . ALA A 1 94 ? -31.125 36.305 46.485 1.00 46.62 94 ALA A N 1
ATOM 745 C CA . ALA A 1 94 ? -30.490 36.493 47.790 1.00 46.62 94 ALA A CA 1
ATOM 746 C C . ALA A 1 94 ? -28.986 36.196 47.709 1.00 46.62 94 ALA A C 1
ATOM 748 O O . ALA A 1 94 ? -28.567 35.088 47.393 1.00 46.62 94 ALA A O 1
ATOM 749 N N . ASN A 1 95 ? -28.205 37.234 48.002 1.00 57.22 95 ASN A N 1
ATOM 750 C CA . ASN A 1 95 ? -26.780 37.201 48.295 1.00 57.22 95 ASN A CA 1
ATOM 751 C C . ASN A 1 95 ? -26.454 36.177 49.386 1.00 57.22 95 ASN A C 1
ATOM 753 O O . ASN A 1 95 ? -26.798 36.398 50.544 1.00 57.22 95 ASN A O 1
ATOM 757 N N . GLU A 1 96 ? -25.667 35.166 49.046 1.00 50.47 96 GLU A N 1
ATOM 758 C CA . GLU A 1 96 ? -24.740 34.548 49.989 1.00 50.47 96 GLU A CA 1
ATOM 759 C C . GLU A 1 96 ? -23.569 34.009 49.168 1.00 50.47 96 GLU A C 1
ATOM 761 O O . GLU A 1 96 ? -23.698 33.018 48.456 1.00 50.47 96 GLU A O 1
ATOM 766 N N . ALA A 1 97 ? -22.455 34.747 49.158 1.00 56.09 97 ALA A N 1
ATOM 767 C CA . ALA A 1 97 ? -21.237 34.318 48.482 1.00 56.09 97 ALA A CA 1
ATOM 768 C C . ALA A 1 97 ? -20.667 33.119 49.259 1.00 56.09 97 ALA A C 1
ATOM 770 O O . ALA A 1 97 ? -20.229 33.310 50.399 1.00 56.09 97 ALA A O 1
ATOM 771 N N . PRO A 1 98 ? -20.669 31.898 48.694 1.00 60.72 98 PRO A N 1
ATOM 772 C CA . PRO A 1 98 ? -20.035 30.766 49.338 1.00 60.72 98 PRO A CA 1
ATOM 773 C C . PRO A 1 98 ? -18.531 31.019 49.319 1.00 60.72 98 PRO A C 1
ATOM 775 O O . PRO A 1 98 ? -17.971 31.420 48.296 1.00 60.72 98 PRO A O 1
AT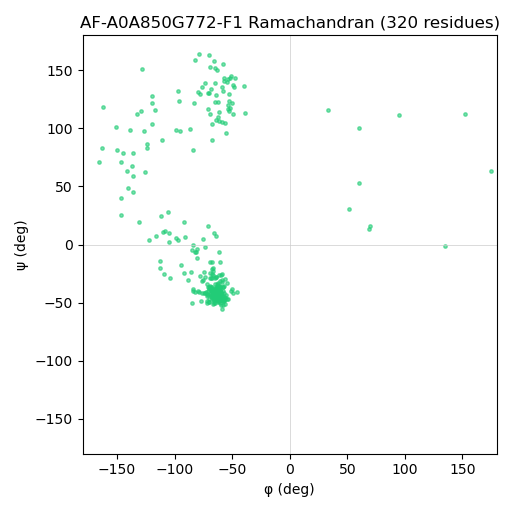OM 778 N N . ILE A 1 99 ? -17.877 30.793 50.453 1.00 61.69 99 ILE A N 1
ATOM 779 C CA . ILE A 1 99 ? -16.422 30.700 50.522 1.00 61.69 99 ILE A CA 1
ATOM 780 C C . ILE A 1 99 ? -16.038 29.553 49.580 1.00 61.69 99 ILE A C 1
ATOM 782 O O . ILE A 1 99 ? -16.326 28.395 49.866 1.00 61.69 99 ILE A O 1
ATOM 786 N N . LEU A 1 100 ? -15.494 29.901 48.411 1.00 58.53 100 LEU A N 1
ATOM 787 C CA . LEU A 1 100 ? -14.991 28.954 47.425 1.00 58.53 100 LEU A CA 1
ATOM 788 C C . LEU A 1 100 ? -13.811 28.221 48.058 1.00 58.53 100 LEU A C 1
ATOM 790 O O . LEU A 1 100 ? -12.735 28.803 48.220 1.00 58.53 100 LEU A O 1
ATOM 794 N N . ASP A 1 101 ? -14.018 26.954 48.409 1.00 73.12 101 ASP A N 1
ATOM 795 C CA . ASP A 1 101 ? -12.911 26.022 48.577 1.00 73.12 101 ASP A CA 1
ATOM 796 C C . ASP A 1 101 ? -12.007 26.130 47.335 1.00 73.12 101 ASP A C 1
ATOM 798 O O . ASP A 1 101 ? -12.526 26.245 46.215 1.00 73.12 101 ASP A O 1
ATOM 802 N N . PRO A 1 102 ? -10.668 26.155 47.497 1.00 78.06 102 PRO A N 1
ATOM 803 C CA . PRO A 1 102 ? -9.767 26.185 46.354 1.00 78.06 102 PRO A CA 1
ATOM 804 C C . PRO A 1 102 ? -10.153 25.032 45.423 1.00 78.06 102 PRO A C 1
ATOM 806 O O . PRO A 1 102 ? -10.330 23.912 45.915 1.00 78.06 102 PRO A O 1
ATOM 809 N N . PRO A 1 103 ? -10.344 25.288 44.113 1.00 75.19 103 PRO A N 1
ATOM 810 C CA . PRO A 1 103 ? -10.777 24.255 43.190 1.00 75.19 103 PRO A CA 1
ATOM 811 C C . PRO A 1 103 ? -9.815 23.082 43.329 1.00 75.19 103 PRO A C 1
ATOM 813 O O . PRO A 1 103 ? -8.602 23.248 43.167 1.00 75.19 103 PRO A O 1
ATOM 816 N N . LEU A 1 104 ? -10.358 21.917 43.698 1.00 78.12 104 LEU A N 1
ATOM 817 C CA . LEU A 1 104 ? -9.602 20.672 43.678 1.00 78.12 104 LEU A CA 1
ATOM 818 C C . LEU A 1 104 ? -8.905 20.601 42.314 1.00 78.12 104 LEU A C 1
ATOM 820 O O . LEU A 1 104 ? -9.564 20.936 41.321 1.00 78.12 104 LEU A O 1
ATOM 824 N N . PRO A 1 105 ? -7.609 20.228 42.254 1.00 79.25 105 PRO A N 1
ATOM 825 C CA . PRO A 1 105 ? -6.908 20.092 40.989 1.00 79.25 105 PRO A CA 1
ATOM 826 C C . PRO A 1 105 ? -7.791 19.245 40.085 1.00 79.25 105 PRO A C 1
ATOM 828 O O . PRO A 1 105 ? -8.075 18.089 40.411 1.00 79.25 105 PRO A O 1
ATOM 831 N N . GLN A 1 106 ? -8.330 19.856 39.030 1.00 74.38 106 GLN A N 1
ATOM 832 C CA . GLN A 1 106 ? -9.124 19.115 38.070 1.00 74.38 106 GLN A CA 1
ATOM 833 C C . GLN A 1 106 ? -8.166 18.080 37.506 1.00 74.38 106 GLN A C 1
ATOM 835 O O . GLN A 1 106 ? -7.147 18.450 36.926 1.00 74.38 106 GLN A O 1
ATOM 840 N N . ALA A 1 107 ? -8.434 16.803 37.778 1.00 80.62 107 ALA A N 1
ATOM 841 C CA . ALA A 1 107 ? -7.707 15.728 37.134 1.00 80.62 107 ALA A CA 1
ATOM 842 C C . ALA A 1 107 ? -7.823 15.997 35.634 1.00 80.62 107 ALA A C 1
ATOM 844 O O . ALA A 1 107 ? -8.945 16.082 35.127 1.00 80.62 107 ALA A O 1
ATOM 845 N N . GLU A 1 108 ? -6.687 16.253 34.981 1.00 83.19 108 GLU A N 1
ATOM 846 C CA . GLU A 1 108 ? -6.654 16.505 33.546 1.00 83.19 108 GLU A CA 1
ATOM 847 C C . GLU A 1 108 ? -7.429 15.373 32.877 1.00 83.19 108 GLU A C 1
ATOM 849 O O . GLU A 1 108 ? -7.165 14.191 33.121 1.00 83.19 108 GLU A O 1
ATOM 854 N N . ALA A 1 109 ? -8.475 15.738 32.134 1.00 86.25 109 ALA A N 1
ATOM 855 C CA . ALA A 1 109 ? -9.247 14.752 31.404 1.00 86.25 109 ALA A CA 1
ATOM 856 C C . ALA A 1 109 ? -8.283 13.990 30.479 1.00 86.25 109 ALA A C 1
ATOM 858 O O . ALA A 1 109 ? -7.373 14.614 29.925 1.00 86.25 109 ALA A O 1
ATOM 859 N N . PRO A 1 110 ? -8.445 12.664 30.320 1.00 89.94 110 PRO A N 1
ATOM 860 C CA . PRO A 1 110 ? -7.616 11.918 29.386 1.00 89.94 110 PRO A CA 1
ATOM 861 C C . PRO A 1 110 ? -7.688 12.569 27.993 1.00 89.94 110 PRO A C 1
ATOM 863 O O . PRO A 1 110 ? -8.759 13.063 27.618 1.00 89.94 110 PRO A O 1
ATOM 866 N N . PRO A 1 111 ? -6.569 12.603 27.245 1.00 90.19 111 PRO A N 1
ATOM 867 C CA . PRO A 1 111 ? -6.520 13.237 25.933 1.00 90.19 111 PRO A CA 1
ATOM 868 C C . PRO A 1 111 ? -7.563 12.612 25.011 1.00 90.19 111 PRO A C 1
ATOM 870 O O . PRO A 1 111 ? -7.806 11.402 25.071 1.00 90.19 111 PRO A O 1
ATOM 873 N N . SER A 1 112 ? -8.187 13.429 24.162 1.00 88.31 112 SER A N 1
ATOM 874 C CA . SER A 1 112 ? -9.187 12.912 23.235 1.00 88.31 112 SER A CA 1
ATOM 875 C C . SER A 1 112 ? -8.540 11.964 22.209 1.00 88.31 112 SER A C 1
ATOM 877 O O . SER A 1 112 ? -7.341 12.085 21.943 1.00 88.31 112 SER A O 1
ATOM 879 N N . PRO A 1 113 ? -9.312 11.062 21.577 1.00 84.06 113 PRO A N 1
ATOM 880 C CA . PRO A 1 113 ? -8.821 10.172 20.515 1.00 84.06 113 PRO A CA 1
ATOM 881 C C . PRO A 1 113 ? -8.062 10.918 19.413 1.00 84.06 113 PRO A C 1
ATOM 883 O O . PRO A 1 113 ? -7.033 10.487 18.904 1.00 84.06 113 PRO A O 1
ATOM 886 N N . ARG A 1 114 ? -8.558 12.110 19.075 1.00 78.81 114 ARG A N 1
ATOM 887 C CA . ARG A 1 114 ? -7.955 12.987 18.076 1.00 78.81 114 ARG A CA 1
ATOM 888 C C . ARG A 1 114 ? -6.600 13.536 18.526 1.00 78.81 114 ARG A C 1
ATOM 890 O O . ARG A 1 114 ? -5.695 13.626 17.704 1.00 78.81 114 ARG A O 1
ATOM 897 N N . ASP A 1 115 ? -6.463 13.897 19.800 1.00 83.50 115 ASP A N 1
ATOM 898 C CA . ASP A 1 115 ? -5.205 14.413 20.355 1.00 83.50 115 ASP A CA 1
ATOM 899 C C . ASP A 1 115 ? -4.154 13.300 20.454 1.00 83.50 115 ASP A C 1
ATOM 901 O O . ASP A 1 115 ? -2.974 13.522 20.184 1.00 83.50 115 ASP A O 1
ATOM 905 N N . GLN A 1 116 ? -4.594 12.082 20.783 1.00 86.19 116 GLN A N 1
ATOM 906 C CA . GLN A 1 116 ? -3.753 10.886 20.764 1.00 86.19 116 GLN A CA 1
ATOM 907 C C . GLN A 1 116 ? -3.268 10.577 19.340 1.00 86.19 116 GLN A C 1
ATOM 909 O O . GLN A 1 116 ? -2.069 10.412 19.134 1.00 86.19 116 GLN A O 1
ATOM 914 N N . LEU A 1 117 ? -4.159 10.607 18.340 1.00 79.06 117 LEU A N 1
ATOM 915 C CA . LEU A 1 117 ? -3.792 10.427 16.931 1.00 79.06 117 LEU A CA 1
ATOM 916 C C . LEU A 1 117 ? -2.786 11.486 16.461 1.00 79.06 117 LEU A C 1
ATOM 918 O O . LEU A 1 117 ? -1.826 11.164 15.769 1.00 79.06 117 LEU A O 1
ATOM 922 N N . TRP A 1 118 ? -2.994 12.748 16.841 1.00 83.12 118 TRP A N 1
ATOM 923 C CA . TRP A 1 118 ? -2.076 13.826 16.480 1.00 83.12 118 TRP A CA 1
ATOM 924 C C . TRP A 1 118 ? -0.693 13.627 17.106 1.00 83.12 118 TRP A C 1
ATOM 926 O O . TRP A 1 118 ? 0.321 13.772 16.430 1.00 83.12 118 TRP A O 1
ATOM 936 N N . THR A 1 119 ? -0.654 13.198 18.368 1.00 87.56 119 THR A N 1
ATOM 937 C CA . THR A 1 119 ? 0.594 12.866 19.067 1.00 87.56 119 THR A CA 1
ATOM 938 C C . THR A 1 119 ? 1.320 11.701 18.384 1.00 87.56 119 THR A C 1
ATOM 940 O O . THR A 1 119 ? 2.541 11.730 18.244 1.00 87.56 119 THR A O 1
ATOM 943 N N . LEU A 1 120 ? 0.580 10.690 17.915 1.00 84.00 120 LEU A N 1
ATOM 944 C CA . LEU A 1 120 ? 1.143 9.582 17.141 1.00 84.00 120 LEU A CA 1
ATOM 945 C C . LEU A 1 120 ? 1.693 10.056 15.795 1.00 84.00 120 LEU A C 1
ATOM 947 O O . LEU A 1 120 ? 2.784 9.647 15.424 1.00 84.00 120 LEU A O 1
ATOM 951 N N . VAL A 1 121 ? 0.998 10.949 15.088 1.00 76.88 121 VAL A N 1
ATOM 952 C CA . VAL A 1 121 ? 1.485 11.541 13.830 1.00 76.88 121 VAL A CA 1
ATOM 953 C C . VAL A 1 121 ? 2.801 12.294 14.036 1.00 76.88 121 VAL A C 1
ATOM 955 O O . VAL A 1 121 ? 3.742 12.077 13.278 1.00 76.88 121 VAL A O 1
ATOM 958 N N . GLU A 1 122 ? 2.905 13.118 15.080 1.00 84.06 122 GLU A N 1
ATOM 959 C CA . GLU A 1 122 ? 4.152 13.824 15.412 1.00 84.06 122 GLU A CA 1
ATOM 960 C C . GLU A 1 122 ? 5.282 12.848 15.784 1.00 84.06 122 GLU A C 1
ATOM 962 O O . GLU A 1 122 ? 6.435 13.041 15.397 1.00 84.06 122 GLU A O 1
ATOM 967 N N . ALA A 1 123 ? 4.963 11.763 16.496 1.00 86.00 123 ALA A N 1
ATOM 968 C CA . ALA A 1 123 ? 5.932 10.716 16.811 1.00 86.00 123 ALA A CA 1
ATOM 969 C C . ALA A 1 123 ? 6.380 9.941 15.559 1.00 86.00 123 ALA A C 1
ATOM 971 O O . ALA A 1 123 ? 7.555 9.586 15.433 1.00 86.00 123 ALA A O 1
ATOM 972 N N . ILE A 1 124 ? 5.466 9.683 14.620 1.00 79.56 124 ILE A N 1
ATOM 973 C CA . ILE A 1 124 ? 5.777 9.050 13.338 1.00 79.56 124 ILE A CA 1
ATOM 974 C C . ILE A 1 124 ? 6.753 9.928 12.554 1.00 79.56 124 ILE A C 1
ATOM 976 O O . ILE A 1 124 ? 7.786 9.417 12.133 1.00 79.56 124 ILE A O 1
ATOM 980 N N . ASP A 1 125 ? 6.482 11.228 12.436 1.00 76.69 125 ASP A N 1
ATOM 981 C CA . ASP A 1 125 ? 7.355 12.185 11.744 1.00 76.69 125 ASP A CA 1
ATOM 982 C C . ASP A 1 125 ? 8.766 12.218 12.365 1.00 76.69 125 ASP A C 1
ATOM 984 O O . ASP A 1 125 ? 9.771 11.991 11.690 1.00 76.69 125 ASP A O 1
ATOM 988 N N . ALA A 1 126 ? 8.848 12.330 13.696 1.00 83.75 126 ALA A N 1
ATOM 989 C CA . ALA A 1 126 ? 10.124 12.327 14.415 1.00 83.75 126 ALA A CA 1
ATOM 990 C C . ALA A 1 126 ? 10.915 11.012 14.255 1.00 83.75 126 ALA A C 1
ATOM 992 O O . ALA A 1 126 ? 12.148 11.013 14.195 1.00 83.75 126 ALA A O 1
ATOM 993 N N . THR A 1 127 ? 10.228 9.865 14.203 1.00 85.81 127 THR A N 1
ATOM 994 C CA . THR A 1 127 ? 10.900 8.573 13.988 1.00 85.81 127 THR A CA 1
ATOM 995 C C . THR A 1 127 ? 11.272 8.339 12.532 1.00 85.81 127 THR A C 1
ATOM 997 O O . THR A 1 127 ? 12.251 7.635 12.285 1.00 85.81 127 THR A O 1
ATOM 1000 N N . LEU A 1 128 ? 10.544 8.929 11.581 1.00 77.75 128 LEU A N 1
ATOM 1001 C CA . LEU A 1 128 ? 10.794 8.771 10.154 1.00 77.75 128 LEU A CA 1
ATOM 1002 C C . LEU A 1 128 ? 12.165 9.329 9.765 1.00 77.75 128 LEU A C 1
ATOM 1004 O O . LEU A 1 128 ? 12.909 8.639 9.072 1.00 77.75 128 LEU A O 1
ATOM 1008 N N . GLU A 1 129 ? 12.553 10.502 10.274 1.00 81.50 129 GLU A N 1
ATOM 1009 C CA . GLU A 1 129 ? 13.897 11.060 10.047 1.00 81.50 129 GLU A CA 1
ATOM 1010 C C . GLU A 1 129 ? 14.996 10.083 10.501 1.00 81.50 129 GLU A C 1
ATOM 1012 O O . GLU A 1 129 ? 15.915 9.756 9.748 1.00 81.50 129 GLU A O 1
ATOM 1017 N N . THR A 1 130 ? 14.853 9.520 11.705 1.00 84.12 130 THR A N 1
ATOM 1018 C CA . THR A 1 130 ? 15.808 8.534 12.243 1.00 84.12 130 THR A CA 1
ATOM 1019 C C . THR A 1 130 ? 15.791 7.228 11.438 1.00 84.12 130 THR A C 1
ATOM 1021 O O . THR A 1 130 ? 16.833 6.602 11.219 1.00 84.12 130 THR A O 1
ATOM 1024 N N . ALA A 1 131 ? 14.615 6.787 10.986 1.00 78.19 131 ALA A N 1
ATOM 1025 C CA . ALA A 1 131 ? 14.460 5.584 10.177 1.00 78.19 131 ALA A CA 1
ATOM 1026 C C . ALA A 1 131 ? 15.129 5.735 8.806 1.00 78.19 131 ALA A C 1
ATOM 1028 O O . ALA A 1 131 ? 15.791 4.801 8.351 1.00 78.19 131 ALA A O 1
ATOM 1029 N N . LEU A 1 132 ? 15.026 6.913 8.187 1.00 77.00 132 LEU A N 1
ATOM 1030 C CA . LEU A 1 132 ? 15.702 7.251 6.934 1.00 77.00 132 LEU A CA 1
ATOM 1031 C C . LEU A 1 132 ? 17.228 7.250 7.090 1.00 77.00 132 LEU A C 1
ATOM 1033 O O . LEU A 1 132 ? 17.928 6.692 6.246 1.00 77.00 132 LEU A O 1
ATOM 1037 N N . GLU A 1 133 ? 17.752 7.805 8.186 1.00 79.56 133 GLU A N 1
ATOM 1038 C CA . GLU A 1 133 ? 19.196 7.815 8.463 1.00 79.56 133 GLU A CA 1
ATOM 1039 C C . GLU A 1 133 ? 19.763 6.415 8.741 1.00 79.56 133 GLU A C 1
ATOM 1041 O O . GLU A 1 133 ? 20.874 6.082 8.322 1.00 79.56 133 GLU A O 1
ATOM 1046 N N . THR A 1 134 ? 19.011 5.585 9.467 1.00 82.75 134 THR A N 1
ATOM 1047 C CA . THR A 1 134 ? 19.472 4.265 9.934 1.00 82.75 134 THR A CA 1
ATOM 1048 C C . THR A 1 134 ? 19.087 3.112 9.009 1.00 82.75 134 THR A C 1
ATOM 1050 O O . THR A 1 134 ? 19.647 2.021 9.126 1.00 82.75 134 THR A O 1
ATOM 1053 N N . GLY A 1 135 ? 18.119 3.322 8.114 1.00 75.38 135 GLY A N 1
ATOM 1054 C CA . GLY A 1 135 ? 17.484 2.275 7.312 1.00 75.38 135 GLY A CA 1
ATOM 1055 C C . GLY A 1 135 ? 16.590 1.324 8.121 1.00 75.38 135 GLY A C 1
ATOM 1056 O O . GLY A 1 135 ? 16.280 0.231 7.647 1.00 75.38 135 GLY A O 1
ATOM 1057 N N . THR A 1 136 ? 16.199 1.687 9.350 1.00 80.81 136 THR A N 1
ATOM 1058 C CA . THR A 1 136 ? 15.405 0.823 10.240 1.00 80.81 136 THR A CA 1
ATOM 1059 C C . THR A 1 136 ? 14.045 1.435 10.561 1.00 80.81 136 THR A C 1
ATOM 1061 O O . THR A 1 136 ? 13.951 2.456 11.227 1.00 80.81 136 THR A O 1
ATOM 1064 N N . PHE A 1 137 ? 12.971 0.777 10.119 1.00 80.81 137 PHE A N 1
ATOM 1065 C CA . PHE A 1 137 ? 11.602 1.310 10.205 1.00 80.81 137 PHE A CA 1
ATOM 1066 C C . PHE A 1 137 ? 10.744 0.659 11.297 1.00 80.81 137 PHE A C 1
ATOM 1068 O O . PHE A 1 137 ? 9.572 0.986 11.432 1.00 80.81 137 PHE A O 1
ATOM 1075 N N . ALA A 1 138 ? 11.291 -0.268 12.091 1.00 84.38 138 ALA A N 1
ATOM 1076 C CA . ALA A 1 138 ? 10.501 -1.053 13.046 1.00 84.38 138 ALA A CA 1
ATOM 1077 C C . ALA A 1 138 ? 9.722 -0.186 14.055 1.00 84.38 138 ALA A C 1
ATOM 1079 O O . ALA A 1 138 ? 8.560 -0.469 14.334 1.00 84.38 138 ALA A O 1
ATOM 1080 N N . ALA A 1 139 ? 10.345 0.879 14.574 1.00 83.62 139 ALA A N 1
ATOM 1081 C CA . ALA A 1 139 ? 9.688 1.807 15.496 1.00 83.62 139 ALA A CA 1
ATOM 1082 C C . ALA A 1 139 ? 8.597 2.635 14.797 1.00 83.62 139 ALA A C 1
ATOM 1084 O O . ALA A 1 139 ? 7.499 2.774 15.327 1.00 83.62 139 ALA A O 1
ATOM 1085 N N . THR A 1 140 ? 8.877 3.120 13.585 1.00 82.06 140 THR A N 1
ATOM 1086 C CA . THR A 1 140 ? 7.925 3.870 12.758 1.00 82.06 140 THR A CA 1
ATOM 1087 C C . THR A 1 140 ? 6.694 3.027 12.422 1.00 82.06 140 THR A C 1
ATOM 1089 O O . THR A 1 140 ? 5.573 3.510 12.546 1.00 82.06 140 THR A O 1
ATOM 1092 N N . TRP A 1 141 ? 6.872 1.744 12.089 1.00 84.31 141 TRP A N 1
ATOM 1093 C CA . TRP A 1 141 ? 5.754 0.836 11.812 1.00 84.31 141 TRP A CA 1
ATOM 1094 C C . TRP A 1 141 ? 4.866 0.580 13.017 1.00 84.31 141 TRP A C 1
ATOM 1096 O O . TRP A 1 141 ? 3.649 0.612 12.875 1.00 84.31 141 TRP A O 1
ATOM 1106 N N . ALA A 1 142 ? 5.455 0.384 14.199 1.00 85.75 142 ALA A N 1
ATOM 1107 C CA . ALA A 1 142 ? 4.679 0.188 15.418 1.00 85.75 142 ALA A CA 1
ATOM 1108 C C . ALA A 1 142 ? 3.764 1.392 15.710 1.00 85.75 142 ALA A C 1
ATOM 1110 O O . ALA A 1 142 ? 2.603 1.206 16.062 1.00 85.75 142 ALA A O 1
ATOM 1111 N N . LEU A 1 143 ? 4.265 2.615 15.499 1.00 82.69 143 LEU A N 1
ATOM 1112 C CA . LEU A 1 143 ? 3.478 3.840 15.672 1.00 82.69 143 LEU A CA 1
ATOM 1113 C C . LEU A 1 143 ? 2.369 3.983 14.620 1.00 82.69 143 LEU A C 1
ATOM 1115 O O . LEU A 1 143 ? 1.282 4.462 14.930 1.00 82.69 143 LEU A O 1
ATOM 1119 N N . ILE A 1 144 ? 2.624 3.563 13.378 1.00 80.12 144 ILE A N 1
ATOM 1120 C CA . ILE A 1 144 ? 1.617 3.584 12.308 1.00 80.12 144 ILE A CA 1
ATOM 1121 C C . ILE A 1 144 ? 0.503 2.586 12.587 1.00 80.12 144 ILE A C 1
ATOM 1123 O O . ILE A 1 144 ? -0.664 2.938 12.433 1.00 80.12 144 ILE A O 1
ATOM 1127 N N . ASP A 1 145 ? 0.840 1.370 13.013 1.00 84.12 145 ASP A N 1
ATOM 1128 C CA . ASP A 1 145 ? -0.166 0.379 13.390 1.00 84.12 145 ASP A CA 1
ATOM 1129 C C . ASP A 1 145 ? -1.030 0.884 14.549 1.00 84.12 145 ASP A C 1
ATOM 1131 O O . ASP A 1 145 ? -2.253 0.787 14.469 1.00 84.12 145 ASP A O 1
ATOM 1135 N N . GLU A 1 146 ? -0.426 1.511 15.563 1.00 86.62 146 GLU A N 1
ATOM 1136 C CA . GLU A 1 146 ? -1.158 2.132 16.672 1.00 86.62 146 GLU A CA 1
ATOM 1137 C C . GLU A 1 146 ? -2.083 3.266 16.192 1.00 86.62 146 GLU A C 1
ATOM 1139 O O . GLU A 1 146 ? -3.248 3.336 16.589 1.00 86.62 146 GLU A O 1
ATOM 1144 N N . ALA A 1 147 ? -1.609 4.124 15.281 1.00 79.06 147 ALA A N 1
ATOM 1145 C CA . ALA A 1 147 ? -2.419 5.198 14.707 1.00 79.06 147 ALA A CA 1
ATOM 1146 C C . ALA A 1 147 ? -3.596 4.664 13.870 1.00 79.06 147 ALA A C 1
ATOM 1148 O O . ALA A 1 147 ? -4.694 5.224 13.912 1.00 79.06 147 ALA A O 1
ATOM 1149 N N . LEU A 1 148 ? -3.385 3.580 13.118 1.00 81.25 148 LEU A N 1
ATOM 1150 C CA . LEU A 1 148 ? -4.428 2.929 12.325 1.00 81.25 148 LEU A CA 1
ATOM 1151 C C . LEU A 1 148 ? -5.453 2.208 13.211 1.00 81.25 148 LEU A C 1
ATOM 1153 O O . LEU A 1 148 ? -6.648 2.310 12.936 1.00 81.25 148 LEU A O 1
ATOM 1157 N N . ASP A 1 149 ? -5.017 1.544 14.284 1.00 84.94 149 ASP A N 1
ATOM 1158 C CA . ASP A 1 149 ? -5.903 0.914 15.272 1.00 84.94 149 ASP A CA 1
ATOM 1159 C C . ASP A 1 149 ? -6.804 1.956 15.954 1.00 84.94 149 ASP A C 1
ATOM 1161 O O . ASP A 1 149 ? -8.016 1.755 16.087 1.00 84.94 149 ASP A O 1
ATOM 1165 N N . LEU A 1 150 ? -6.232 3.103 16.339 1.00 81.69 150 LEU A N 1
ATOM 1166 C CA . LEU A 1 150 ? -6.972 4.206 16.953 1.00 81.69 150 LEU A CA 1
ATOM 1167 C C . LEU A 1 150 ? -8.012 4.807 15.992 1.00 81.69 150 LEU A C 1
ATOM 1169 O O . LEU A 1 150 ? -9.149 5.083 16.387 1.00 81.69 150 LEU A O 1
ATOM 1173 N N . ALA A 1 151 ? -7.643 4.966 14.716 1.00 79.56 151 ALA A N 1
ATOM 1174 C CA . ALA A 1 151 ? -8.554 5.429 13.672 1.00 79.56 151 ALA A CA 1
ATOM 1175 C C . ALA A 1 151 ? -9.711 4.442 13.424 1.00 79.56 151 ALA A C 1
ATOM 1177 O O . ALA A 1 151 ? -10.852 4.867 13.240 1.00 79.56 151 ALA A O 1
ATOM 1178 N N . GLU A 1 152 ? -9.439 3.134 13.461 1.00 83.06 152 GLU A N 1
ATOM 1179 C CA . GLU A 1 152 ? -10.439 2.080 13.257 1.00 83.06 152 GLU A CA 1
ATOM 1180 C C . GLU A 1 152 ? -11.434 1.977 14.429 1.00 83.06 152 GLU A C 1
ATOM 1182 O O . GLU A 1 152 ? -12.631 1.775 14.210 1.00 83.06 152 GLU A O 1
ATOM 1187 N N . PHE A 1 153 ? -10.970 2.140 15.674 1.00 78.00 153 PHE A N 1
ATOM 1188 C CA . PHE A 1 153 ? -11.790 1.900 16.866 1.00 78.00 153 PHE A CA 1
ATOM 1189 C C . PHE A 1 153 ? -12.674 3.090 17.277 1.00 78.00 153 PHE A C 1
ATOM 1191 O O . PHE A 1 153 ? -13.817 2.885 17.693 1.00 78.00 153 PHE A O 1
ATOM 1198 N N . GLU A 1 154 ? -12.187 4.332 17.165 1.00 74.88 154 GLU A N 1
ATOM 1199 C CA . GLU A 1 154 ? -12.845 5.497 17.794 1.00 74.88 154 GLU A CA 1
ATOM 1200 C C . GLU A 1 154 ? -13.547 6.448 16.816 1.00 74.88 154 GLU A C 1
ATOM 1202 O O . GLU A 1 154 ? -13.948 7.548 17.203 1.00 74.88 154 GLU A O 1
ATOM 1207 N N . ALA A 1 155 ? -13.720 6.036 15.553 1.00 70.88 155 ALA A N 1
ATOM 1208 C CA . ALA A 1 155 ? -14.222 6.898 14.475 1.00 70.88 155 ALA A CA 1
ATOM 1209 C C . ALA A 1 155 ? -13.445 8.229 14.379 1.00 70.88 155 ALA A C 1
ATOM 1211 O O . ALA A 1 155 ? -13.993 9.275 14.013 1.00 70.88 155 ALA A O 1
ATOM 1212 N N . ALA A 1 156 ? -12.163 8.191 14.749 1.00 70.38 156 ALA A N 1
ATOM 1213 C CA . ALA A 1 156 ? -11.252 9.306 14.587 1.00 70.38 156 ALA A CA 1
ATOM 1214 C C . ALA A 1 156 ? -10.967 9.516 13.088 1.00 70.38 156 ALA A C 1
ATOM 1216 O O . ALA A 1 156 ? -11.058 8.572 12.298 1.00 70.38 156 ALA A O 1
ATOM 1217 N N . PRO A 1 157 ? -10.644 10.748 12.657 1.00 73.25 157 PRO A N 1
ATOM 1218 C CA . PRO A 1 157 ? -10.239 10.977 11.277 1.00 73.25 157 PRO A CA 1
ATOM 1219 C C . PRO A 1 157 ? -9.005 10.126 10.960 1.00 73.25 157 PRO A C 1
ATOM 1221 O O . PRO A 1 157 ? -8.076 10.072 11.760 1.00 73.25 157 PRO A O 1
ATOM 1224 N N . ALA A 1 158 ? -8.991 9.473 9.798 1.00 71.88 158 ALA A N 1
ATOM 1225 C CA . ALA A 1 158 ? -7.816 8.739 9.346 1.00 71.88 158 ALA A CA 1
ATOM 1226 C C . ALA A 1 158 ? -6.587 9.672 9.254 1.00 71.88 158 ALA A C 1
ATOM 1228 O O . ALA A 1 158 ? -6.750 10.882 9.044 1.00 71.88 158 ALA A O 1
ATOM 1229 N N . PRO A 1 159 ? -5.360 9.126 9.360 1.00 75.06 159 PRO A N 1
ATOM 1230 C CA . PRO A 1 159 ? -4.145 9.891 9.116 1.00 75.06 159 PRO A CA 1
ATOM 1231 C C . PRO A 1 159 ? -4.202 10.629 7.765 1.00 75.06 159 PRO A C 1
ATOM 1233 O O . PRO A 1 159 ? -4.761 10.084 6.801 1.00 75.06 159 PRO A O 1
ATOM 1236 N N . PRO A 1 160 ? -3.619 11.841 7.663 1.00 75.56 160 PRO A N 1
ATOM 1237 C CA . PRO A 1 160 ? -3.581 12.592 6.414 1.00 75.56 160 PRO A CA 1
ATOM 1238 C C . PRO A 1 160 ? -2.972 11.773 5.273 1.00 75.56 160 PRO A C 1
ATOM 1240 O O . PRO A 1 160 ? -1.967 11.085 5.453 1.00 75.56 160 PRO A O 1
ATOM 1243 N N . ALA A 1 161 ? -3.552 11.883 4.077 1.00 73.50 161 ALA A N 1
ATOM 1244 C CA . ALA A 1 161 ? -3.098 11.120 2.917 1.00 73.50 161 ALA A CA 1
ATOM 1245 C C . ALA A 1 161 ? -1.639 11.426 2.533 1.00 73.50 161 ALA A C 1
ATOM 1247 O O . ALA A 1 161 ? -0.903 10.511 2.173 1.00 73.50 161 ALA A O 1
ATOM 1248 N N . ALA A 1 162 ? -1.213 12.688 2.668 1.00 71.19 162 ALA A N 1
ATOM 1249 C CA . ALA A 1 162 ? 0.164 13.114 2.418 1.00 71.19 162 ALA A CA 1
ATOM 1250 C C . ALA A 1 162 ? 1.170 12.379 3.318 1.00 71.19 162 ALA A C 1
ATOM 1252 O O . ALA A 1 162 ? 2.161 11.850 2.827 1.00 71.19 162 ALA A O 1
ATOM 1253 N N . LEU A 1 163 ? 0.858 12.250 4.611 1.00 73.25 163 LEU A N 1
ATOM 1254 C CA . LEU A 1 163 ? 1.702 11.544 5.573 1.00 73.25 163 LEU A CA 1
ATOM 1255 C C . LEU A 1 163 ? 1.832 10.058 5.212 1.00 73.25 163 LEU A C 1
ATOM 1257 O O . LEU A 1 163 ? 2.928 9.509 5.173 1.00 73.25 163 LEU A O 1
ATOM 1261 N N . ILE A 1 164 ? 0.714 9.398 4.898 1.00 77.00 164 ILE A N 1
ATOM 1262 C CA . ILE A 1 164 ? 0.730 7.983 4.499 1.00 77.00 164 ILE A CA 1
ATOM 1263 C C . ILE A 1 164 ? 1.498 7.788 3.195 1.00 77.00 164 ILE A C 1
ATOM 1265 O O . ILE A 1 164 ? 2.245 6.817 3.067 1.00 77.00 164 ILE A O 1
ATOM 1269 N N . PHE A 1 165 ? 1.352 8.709 2.243 1.00 75.62 165 PHE A N 1
ATOM 1270 C CA . PHE A 1 165 ? 2.115 8.692 1.005 1.00 75.62 165 PHE A CA 1
ATOM 1271 C C . PHE A 1 165 ? 3.623 8.803 1.267 1.00 75.62 165 PHE A C 1
ATOM 1273 O O . PHE A 1 165 ? 4.386 7.965 0.784 1.00 75.62 165 PHE A O 1
ATOM 1280 N N . GLU A 1 166 ? 4.057 9.778 2.067 1.00 74.44 166 GLU A N 1
ATOM 1281 C CA . GLU A 1 166 ? 5.468 9.976 2.419 1.00 74.44 166 GLU A CA 1
ATOM 1282 C C . GLU A 1 166 ? 6.058 8.754 3.118 1.00 74.44 166 GLU A C 1
ATOM 1284 O O . GLU A 1 166 ? 7.093 8.242 2.693 1.00 74.44 166 GLU A O 1
ATOM 1289 N N . ILE A 1 167 ? 5.371 8.210 4.122 1.00 73.12 167 ILE A N 1
ATOM 1290 C CA . ILE A 1 167 ? 5.885 7.053 4.858 1.00 73.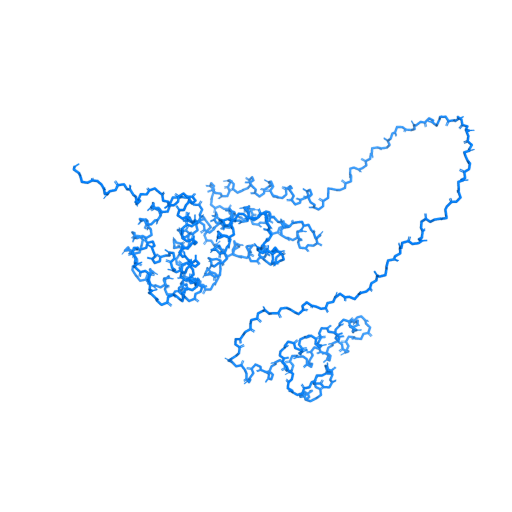12 167 ILE A CA 1
ATOM 1291 C C . ILE A 1 167 ? 5.929 5.808 3.972 1.00 73.12 167 ILE A C 1
ATOM 1293 O O . ILE A 1 167 ? 6.928 5.089 3.963 1.00 73.12 167 ILE A O 1
ATOM 1297 N N . THR A 1 168 ? 4.870 5.541 3.204 1.00 75.06 168 THR A N 1
ATOM 1298 C CA . THR A 1 168 ? 4.823 4.347 2.349 1.00 75.06 168 THR A CA 1
ATOM 1299 C C . THR A 1 168 ? 5.894 4.428 1.261 1.00 75.06 168 THR A C 1
ATOM 1301 O O . THR A 1 168 ? 6.575 3.441 0.995 1.00 75.06 168 THR A O 1
ATOM 1304 N N . THR A 1 169 ? 6.100 5.600 0.654 1.00 75.31 169 THR A N 1
ATOM 1305 C CA . THR A 1 169 ? 7.159 5.787 -0.351 1.00 75.31 169 THR A CA 1
ATOM 1306 C C . THR A 1 169 ? 8.552 5.668 0.264 1.00 75.31 169 THR A C 1
ATOM 1308 O O . THR A 1 169 ? 9.362 4.896 -0.250 1.00 75.31 169 THR A O 1
ATOM 1311 N N . ALA A 1 170 ? 8.819 6.333 1.392 1.00 73.69 170 ALA A N 1
ATOM 1312 C CA . ALA A 1 170 ? 10.072 6.214 2.142 1.00 73.69 170 ALA A CA 1
ATOM 1313 C C . ALA A 1 170 ? 10.396 4.756 2.486 1.00 73.69 170 ALA A C 1
ATOM 1315 O O . ALA A 1 170 ? 11.497 4.259 2.242 1.00 73.69 170 ALA A O 1
ATOM 1316 N N . ALA A 1 171 ? 9.406 4.032 2.983 1.00 74.88 171 ALA A N 1
ATOM 1317 C CA . ALA A 1 171 ? 9.536 2.626 3.284 1.00 74.88 171 ALA A CA 1
ATOM 1318 C C . ALA A 1 171 ? 9.855 1.764 2.064 1.00 74.88 171 ALA A C 1
ATOM 1320 O O . ALA A 1 171 ? 10.761 0.938 2.118 1.00 74.88 171 ALA A O 1
ATOM 1321 N N . LEU A 1 172 ? 9.144 1.955 0.953 1.00 76.38 172 LEU A N 1
ATOM 1322 C CA . LEU A 1 172 ? 9.403 1.207 -0.277 1.00 76.38 172 LEU A CA 1
ATOM 1323 C C . LEU A 1 172 ? 10.796 1.503 -0.856 1.00 76.38 172 LEU A C 1
ATOM 1325 O O . LEU A 1 172 ? 11.369 0.638 -1.520 1.00 76.38 172 LEU A O 1
ATOM 1329 N N . MET A 1 173 ? 11.349 2.694 -0.600 1.00 76.31 173 MET A N 1
ATOM 1330 C CA . MET A 1 173 ? 12.705 3.070 -1.011 1.00 76.31 173 MET A CA 1
ATOM 1331 C C . MET A 1 173 ? 13.797 2.444 -0.134 1.00 76.31 173 MET A C 1
ATOM 1333 O O . MET A 1 173 ? 14.827 2.016 -0.656 1.00 76.31 173 MET A O 1
ATOM 1337 N N . HIS A 1 174 ? 13.595 2.411 1.185 1.00 73.00 174 HIS A N 1
ATOM 1338 C CA . HIS A 1 174 ? 14.671 2.141 2.146 1.00 73.00 174 HIS A CA 1
ATOM 1339 C C . HIS A 1 174 ? 14.543 0.810 2.894 1.00 73.00 174 HIS A C 1
ATOM 1341 O O . HIS A 1 174 ? 15.540 0.310 3.422 1.00 73.00 174 HIS A O 1
ATOM 1347 N N . ALA A 1 175 ? 13.353 0.212 2.960 1.00 71.50 175 ALA A N 1
ATOM 1348 C CA . ALA A 1 175 ? 13.155 -1.022 3.701 1.00 71.50 175 ALA A CA 1
ATOM 1349 C C . ALA A 1 175 ? 13.717 -2.229 2.936 1.00 71.50 175 ALA A C 1
ATOM 1351 O O . ALA A 1 175 ? 13.485 -2.424 1.743 1.00 71.50 175 ALA A O 1
ATOM 1352 N N . SER A 1 176 ? 14.424 -3.095 3.666 1.00 74.69 176 SER A N 1
ATOM 1353 C CA . SER A 1 176 ? 14.824 -4.414 3.151 1.00 74.69 176 SER A CA 1
ATOM 1354 C C . SER A 1 176 ? 13.620 -5.334 2.917 1.00 74.69 176 SER A C 1
ATOM 1356 O O . SER A 1 176 ? 13.724 -6.294 2.157 1.00 74.69 176 SER A O 1
ATOM 1358 N N . ASP A 1 177 ? 12.498 -5.024 3.568 1.00 79.56 177 ASP A N 1
ATOM 1359 C CA . ASP A 1 177 ? 11.224 -5.722 3.478 1.00 79.56 177 ASP A CA 1
ATOM 1360 C C . ASP A 1 177 ? 10.088 -4.696 3.277 1.00 79.56 177 ASP A C 1
ATOM 1362 O O . ASP A 1 177 ? 9.842 -3.884 4.174 1.00 79.56 177 ASP A O 1
ATOM 1366 N N . PRO A 1 178 ? 9.427 -4.679 2.106 1.00 81.31 178 PRO A N 1
ATOM 1367 C CA . PRO A 1 178 ? 8.346 -3.744 1.811 1.00 81.31 178 PRO A CA 1
ATOM 1368 C C . PRO A 1 178 ? 6.980 -4.185 2.365 1.00 81.31 178 PRO A C 1
ATOM 1370 O O . PRO A 1 178 ? 6.017 -3.422 2.258 1.00 81.31 178 PRO A O 1
ATOM 1373 N N . GLU A 1 179 ? 6.859 -5.396 2.924 1.00 84.94 179 GLU A N 1
ATOM 1374 C CA . GLU A 1 179 ? 5.579 -5.964 3.362 1.00 84.94 179 GLU A CA 1
ATOM 1375 C C . GLU A 1 179 ? 4.843 -5.081 4.393 1.00 84.94 179 GLU A C 1
ATOM 1377 O O . GLU A 1 179 ? 3.666 -4.783 4.162 1.00 84.94 179 GLU A O 1
ATOM 1382 N N . PRO A 1 180 ? 5.490 -4.556 5.457 1.00 80.81 180 PRO A N 1
ATOM 1383 C CA . PRO A 1 180 ? 4.809 -3.698 6.430 1.00 80.81 180 PRO A CA 1
ATOM 1384 C C . PRO A 1 180 ? 4.227 -2.422 5.808 1.00 80.81 180 PRO A C 1
ATOM 1386 O O . PRO A 1 180 ? 3.115 -2.017 6.140 1.00 80.81 180 PRO A O 1
ATOM 1389 N N . ALA A 1 181 ? 4.932 -1.827 4.840 1.00 80.38 181 ALA A N 1
ATOM 1390 C CA . ALA A 1 181 ? 4.467 -0.638 4.127 1.00 80.38 181 ALA A CA 1
ATOM 1391 C C . ALA A 1 181 ? 3.213 -0.930 3.298 1.00 80.38 181 ALA A C 1
ATOM 1393 O O . ALA A 1 181 ? 2.247 -0.167 3.313 1.00 80.38 181 ALA A O 1
ATOM 1394 N N . CYS A 1 182 ? 3.214 -2.072 2.606 1.00 82.12 182 CYS A N 1
ATOM 1395 C CA . CYS A 1 182 ? 2.086 -2.526 1.801 1.00 82.12 182 CYS A CA 1
ATOM 1396 C C . CYS A 1 182 ? 0.853 -2.805 2.670 1.00 82.12 182 CYS A C 1
ATOM 1398 O O . CYS A 1 182 ? -0.265 -2.414 2.316 1.00 82.12 182 CYS A O 1
ATOM 1400 N N . GLN A 1 183 ? 1.052 -3.438 3.829 1.00 84.62 183 GLN A N 1
ATOM 1401 C CA . GLN A 1 183 ? -0.014 -3.709 4.790 1.00 84.62 183 GLN A CA 1
ATOM 1402 C C . GLN A 1 183 ? -0.582 -2.413 5.380 1.00 84.62 183 GLN A C 1
ATOM 1404 O O . GLN A 1 183 ? -1.800 -2.225 5.349 1.00 84.62 183 GLN A O 1
ATOM 1409 N N . ALA A 1 184 ? 0.275 -1.495 5.840 1.00 80.69 184 ALA A N 1
ATOM 1410 C CA . ALA A 1 184 ? -0.134 -0.204 6.391 1.00 80.69 184 ALA A CA 1
ATOM 1411 C C . ALA A 1 184 ? -0.941 0.620 5.375 1.00 80.69 184 ALA A C 1
ATOM 1413 O O . ALA A 1 184 ? -2.042 1.080 5.685 1.00 80.69 184 ALA A O 1
ATOM 1414 N N . PHE A 1 185 ? -0.461 0.724 4.131 1.00 84.06 185 PHE A N 1
ATOM 1415 C CA . PHE A 1 185 ? -1.187 1.414 3.064 1.00 84.06 185 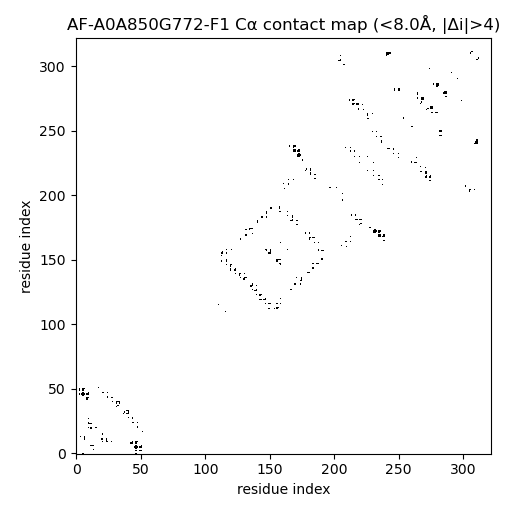PHE A CA 1
ATOM 1416 C C . PHE A 1 185 ? -2.540 0.754 2.766 1.00 84.06 185 PHE A C 1
ATOM 1418 O O . PHE A 1 185 ? -3.550 1.442 2.642 1.00 84.06 185 PHE A O 1
ATOM 1425 N N . SER A 1 186 ? -2.595 -0.580 2.703 1.00 82.38 186 SER A N 1
ATOM 1426 C CA . SER A 1 186 ? -3.841 -1.323 2.451 1.00 82.38 186 SER A CA 1
ATOM 1427 C C . SER A 1 186 ? -4.851 -1.217 3.598 1.00 82.38 186 SER A C 1
ATOM 1429 O O . SER A 1 186 ? -6.059 -1.344 3.396 1.00 82.38 186 SER A O 1
ATOM 1431 N N . ARG A 1 187 ? -4.384 -1.042 4.838 1.00 82.94 187 ARG A N 1
ATOM 1432 C CA . ARG A 1 187 ? -5.244 -0.739 5.990 1.00 82.94 187 ARG A CA 1
ATOM 1433 C C . ARG A 1 187 ? -5.774 0.687 5.893 1.00 82.94 187 ARG A C 1
ATOM 1435 O O . ARG A 1 187 ? -6.985 0.875 5.956 1.00 82.94 187 ARG A O 1
ATOM 1442 N N . TRP A 1 188 ? -4.894 1.659 5.660 1.00 85.88 188 TRP A N 1
ATOM 1443 C CA . TRP A 1 188 ? -5.287 3.054 5.486 1.00 85.88 188 TRP A CA 1
ATOM 1444 C C . TRP A 1 188 ? -6.295 3.226 4.348 1.00 85.88 188 TRP A C 1
ATOM 1446 O O . TRP A 1 188 ? -7.339 3.830 4.564 1.00 85.88 188 TRP A O 1
ATOM 1456 N N . SER A 1 189 ? -6.043 2.630 3.178 1.00 80.69 189 SER A N 1
ATOM 1457 C CA . SER A 1 189 ? -6.929 2.747 2.015 1.00 80.69 189 SER A CA 1
ATOM 1458 C C . SER A 1 189 ? -8.332 2.208 2.287 1.00 80.69 189 SER A C 1
ATOM 1460 O O . SER A 1 189 ? -9.297 2.743 1.753 1.00 80.69 189 SER A O 1
ATOM 1462 N N . ARG A 1 190 ? -8.460 1.185 3.148 1.00 82.50 190 ARG A N 1
ATOM 1463 C CA . ARG A 1 190 ? -9.745 0.640 3.613 1.00 82.50 190 ARG A CA 1
ATOM 1464 C C . ARG A 1 190 ? -10.475 1.589 4.555 1.00 82.50 190 ARG A C 1
ATOM 1466 O O . ARG A 1 190 ? -11.674 1.789 4.397 1.00 82.50 190 ARG A O 1
ATOM 1473 N N . LEU A 1 191 ? -9.755 2.197 5.498 1.00 77.31 191 LEU A N 1
ATOM 1474 C CA . LEU A 1 191 ? -10.313 3.220 6.393 1.00 77.31 191 LEU A CA 1
ATOM 1475 C C . LEU A 1 191 ? -10.757 4.467 5.623 1.00 77.31 191 LEU A C 1
ATOM 1477 O O . LEU A 1 191 ? -11.674 5.169 6.039 1.00 77.31 191 LEU A O 1
ATOM 1481 N N . THR A 1 192 ? -10.115 4.724 4.488 1.00 71.88 192 THR A N 1
ATOM 1482 C CA . THR A 1 192 ? -10.388 5.865 3.627 1.00 71.88 192 THR A CA 1
ATOM 1483 C C . THR A 1 192 ? -11.150 5.511 2.360 1.00 71.88 192 THR A C 1
ATOM 1485 O O . THR A 1 192 ? -11.308 6.379 1.514 1.00 71.88 192 THR A O 1
ATOM 1488 N N . THR A 1 193 ? -11.689 4.298 2.197 1.00 64.25 193 THR A N 1
ATOM 1489 C CA . THR A 1 193 ? -12.496 3.981 0.999 1.00 64.25 193 THR A CA 1
ATOM 1490 C C . THR A 1 193 ? -13.819 4.764 0.983 1.00 64.25 193 THR A C 1
ATOM 1492 O O . THR A 1 193 ? -14.424 4.919 -0.073 1.00 64.25 193 THR A O 1
ATOM 1495 N N . ASP A 1 194 ? -14.208 5.340 2.128 1.00 54.09 194 ASP A N 1
ATOM 1496 C CA . ASP A 1 194 ? -15.272 6.345 2.252 1.00 54.09 194 ASP A CA 1
ATOM 1497 C C . ASP A 1 194 ? -14.792 7.791 1.991 1.00 54.09 194 ASP A C 1
ATOM 1499 O O . ASP A 1 194 ? -15.612 8.714 1.953 1.00 54.09 194 ASP A O 1
ATOM 1503 N N . LEU A 1 195 ? -13.486 8.030 1.783 1.00 51.59 195 LEU A N 1
ATOM 1504 C CA . LEU A 1 195 ? -13.020 9.244 1.110 1.00 51.59 195 LEU A CA 1
ATOM 1505 C C . LEU A 1 195 ? -13.497 9.122 -0.326 1.00 51.59 195 LEU A C 1
ATOM 1507 O O . LEU A 1 195 ? -12.808 8.583 -1.189 1.00 51.59 195 LEU A O 1
ATOM 1511 N N . ASP A 1 196 ? -14.700 9.634 -0.559 1.00 50.91 196 ASP A N 1
ATOM 1512 C CA . ASP A 1 196 ? -15.165 10.007 -1.877 1.00 50.91 196 ASP A CA 1
ATOM 1513 C C . ASP A 1 196 ? -13.968 10.631 -2.609 1.00 50.91 196 ASP A C 1
ATOM 1515 O O . ASP A 1 196 ? -13.473 11.675 -2.174 1.00 50.91 196 ASP A O 1
ATOM 1519 N N . PRO A 1 197 ? -13.433 10.006 -3.670 1.00 47.03 197 PRO A N 1
ATOM 1520 C CA . PRO A 1 197 ? -12.338 10.601 -4.407 1.00 47.03 197 PRO A CA 1
ATOM 1521 C C . PRO A 1 197 ? -12.768 11.950 -4.987 1.00 47.03 197 PRO A C 1
ATOM 1523 O O . PRO A 1 197 ? -11.908 12.729 -5.344 1.00 47.03 197 PRO A O 1
ATOM 1526 N N . SER A 1 198 ? -14.061 12.283 -5.049 1.00 44.19 198 SER A N 1
ATOM 1527 C CA . SER A 1 198 ? -14.558 13.619 -5.388 1.00 44.19 198 SER A CA 1
ATOM 1528 C C . SER A 1 198 ? -14.626 14.605 -4.208 1.00 44.19 198 SER A C 1
ATOM 1530 O O . SER A 1 198 ? -14.956 15.776 -4.410 1.00 44.19 198 SER A O 1
ATOM 1532 N N . SER A 1 199 ? -14.242 14.180 -2.998 1.00 52.41 199 SER A N 1
ATOM 1533 C CA . SER A 1 199 ? -14.022 15.046 -1.840 1.00 52.41 199 SER A CA 1
ATOM 1534 C C . SER A 1 199 ? -13.065 16.168 -2.234 1.00 52.41 199 SER A C 1
ATOM 1536 O O . SER A 1 199 ? -11.900 15.944 -2.567 1.00 52.41 199 SER A O 1
ATOM 1538 N N . ALA A 1 200 ? -13.586 17.394 -2.210 1.00 51.31 200 ALA A N 1
ATOM 1539 C CA . ALA A 1 200 ? -12.959 18.611 -2.723 1.00 51.31 200 ALA A CA 1
ATOM 1540 C C . ALA A 1 200 ? -11.656 19.032 -2.006 1.00 51.31 200 ALA A C 1
ATOM 1542 O O . ALA A 1 200 ? -11.166 20.133 -2.245 1.00 51.31 200 ALA A O 1
ATOM 1543 N N . ALA A 1 201 ? -11.129 18.201 -1.103 1.00 60.16 201 ALA A N 1
ATOM 1544 C CA . ALA A 1 201 ? -9.972 18.503 -0.271 1.00 60.16 201 ALA A CA 1
ATOM 1545 C C . ALA A 1 201 ? -8.631 18.054 -0.870 1.00 60.16 201 ALA A C 1
ATOM 1547 O O . ALA A 1 201 ? -7.617 18.635 -0.504 1.00 60.16 201 ALA A O 1
ATOM 1548 N N . LEU A 1 202 ? -8.615 17.051 -1.758 1.00 66.56 202 LEU A N 1
ATOM 1549 C CA . LEU A 1 202 ? -7.376 16.571 -2.384 1.00 66.56 202 LEU A CA 1
ATOM 1550 C C . LEU A 1 202 ? -7.184 17.201 -3.758 1.00 66.56 202 LEU A C 1
ATOM 1552 O O . LEU A 1 202 ? -8.102 17.168 -4.589 1.00 66.56 202 LEU A O 1
ATOM 1556 N N . GLU A 1 203 ? -5.982 17.712 -4.012 1.00 73.81 203 GLU A N 1
ATOM 1557 C CA . GLU A 1 203 ? -5.599 18.167 -5.344 1.00 73.81 203 GLU A CA 1
ATOM 1558 C C . GLU A 1 203 ? -5.552 16.975 -6.321 1.00 73.81 203 GLU A C 1
ATOM 1560 O O . GLU A 1 203 ? -5.302 15.827 -5.936 1.00 73.81 203 GLU A O 1
ATOM 1565 N N . ASP A 1 204 ? -5.799 17.225 -7.614 1.00 68.00 204 ASP A N 1
ATOM 1566 C CA . ASP A 1 204 ? -5.786 16.174 -8.650 1.00 68.00 204 ASP A CA 1
ATOM 1567 C C . ASP A 1 204 ? -4.443 15.414 -8.688 1.00 68.00 204 ASP A C 1
ATOM 1569 O O . ASP A 1 204 ? -4.401 14.230 -9.030 1.00 68.00 204 ASP A O 1
ATOM 1573 N N . GLU A 1 205 ? -3.354 16.090 -8.316 1.00 65.25 205 GLU A N 1
ATOM 1574 C CA . GLU A 1 205 ? -2.005 15.532 -8.213 1.00 65.25 205 GLU A CA 1
ATOM 1575 C C . GLU A 1 205 ? -1.865 14.549 -7.041 1.00 65.25 205 GLU A C 1
ATOM 1577 O O . GLU A 1 205 ? -1.387 13.432 -7.226 1.00 65.25 205 GLU A O 1
ATOM 1582 N N . GLU A 1 206 ? -2.347 14.902 -5.850 1.00 67.44 206 GLU A N 1
ATOM 1583 C CA . GLU A 1 206 ? -2.287 14.024 -4.673 1.00 67.44 206 GLU A CA 1
ATOM 1584 C C . GLU A 1 206 ? -3.101 12.749 -4.905 1.00 67.44 206 GLU A C 1
ATOM 1586 O O . GLU A 1 206 ? -2.661 11.637 -4.607 1.00 67.44 206 GLU A O 1
ATOM 1591 N N . ARG A 1 207 ? -4.274 12.895 -5.529 1.00 69.31 207 ARG A N 1
ATOM 1592 C CA . ARG A 1 207 ? -5.118 11.762 -5.916 1.00 69.31 207 ARG A CA 1
ATOM 1593 C C . ARG A 1 207 ? -4.417 10.852 -6.918 1.00 69.31 207 ARG A C 1
ATOM 1595 O O . ARG A 1 207 ? -4.512 9.630 -6.814 1.00 69.31 207 ARG A O 1
ATOM 1602 N N . ALA A 1 208 ? -3.707 11.439 -7.878 1.00 68.94 208 ALA A N 1
ATOM 1603 C CA . ALA A 1 208 ? -2.912 10.697 -8.842 1.00 68.94 208 ALA A CA 1
ATOM 1604 C C . ALA A 1 208 ? -1.800 9.886 -8.164 1.00 68.94 208 ALA A C 1
ATOM 1606 O O . ALA A 1 208 ? -1.663 8.692 -8.432 1.00 68.94 208 ALA A O 1
ATOM 1607 N N . CYS A 1 209 ? -1.063 10.507 -7.246 1.00 69.31 209 CYS A N 1
ATOM 1608 C CA . CYS A 1 209 ? -0.006 9.862 -6.476 1.00 69.31 209 CYS A CA 1
ATOM 1609 C C . CYS A 1 209 ? -0.529 8.696 -5.623 1.00 69.31 209 CYS A C 1
ATOM 1611 O O . CYS A 1 209 ? 0.073 7.623 -5.625 1.00 69.31 209 CYS A O 1
ATOM 1613 N N . LEU A 1 210 ? -1.681 8.852 -4.965 1.00 71.06 210 LEU A N 1
ATOM 1614 C CA . LEU A 1 210 ? -2.298 7.787 -4.164 1.00 71.06 210 LEU A CA 1
ATOM 1615 C C . LEU A 1 210 ? -2.750 6.590 -5.008 1.00 71.06 210 LEU A C 1
ATOM 1617 O O . LEU A 1 210 ? -2.571 5.448 -4.588 1.00 71.06 210 LEU A O 1
ATOM 1621 N N . LEU A 1 211 ? -3.298 6.828 -6.203 1.00 73.00 211 LEU A N 1
ATOM 1622 C CA . LEU A 1 211 ? -3.678 5.751 -7.123 1.00 73.00 211 LEU A CA 1
ATOM 1623 C C . LEU A 1 211 ? -2.454 4.965 -7.612 1.00 73.00 211 LEU A C 1
ATOM 1625 O O . LEU A 1 211 ? -2.494 3.738 -7.679 1.00 73.00 211 LEU A O 1
ATOM 1629 N N . LEU A 1 212 ? -1.352 5.656 -7.916 1.00 71.62 212 LEU A N 1
ATOM 1630 C CA . LEU A 1 212 ? -0.102 4.998 -8.310 1.00 71.62 212 LEU A CA 1
ATOM 1631 C C . LEU A 1 212 ? 0.531 4.232 -7.156 1.00 71.62 212 LEU A C 1
ATOM 1633 O O . LEU A 1 212 ? 1.049 3.140 -7.368 1.00 71.62 212 LEU A O 1
ATOM 1637 N N . LEU A 1 213 ? 0.475 4.785 -5.946 1.00 74.69 213 LEU A N 1
ATOM 1638 C CA . LEU A 1 213 ? 0.951 4.106 -4.751 1.00 74.69 213 LEU A CA 1
ATOM 1639 C C . LEU A 1 213 ? 0.124 2.846 -4.468 1.00 74.69 213 LEU A C 1
ATOM 1641 O O . LEU A 1 213 ? 0.699 1.812 -4.145 1.00 74.69 213 LEU A O 1
ATOM 1645 N N . ALA A 1 214 ? -1.195 2.892 -4.675 1.00 75.25 214 ALA A N 1
ATOM 1646 C CA . ALA A 1 214 ? -2.058 1.719 -4.563 1.00 75.25 214 ALA A CA 1
ATOM 1647 C C . ALA A 1 214 ? -1.691 0.625 -5.574 1.00 75.25 214 ALA A C 1
ATOM 1649 O O . ALA A 1 214 ? -1.519 -0.529 -5.183 1.00 75.25 214 ALA A O 1
ATOM 1650 N N . GLU A 1 215 ? -1.493 0.983 -6.847 1.00 78.44 215 GLU A N 1
ATOM 1651 C CA . GLU A 1 215 ? -1.007 0.034 -7.857 1.00 78.44 215 GLU A CA 1
ATOM 1652 C C . GLU A 1 215 ? 0.394 -0.505 -7.517 1.00 78.44 215 GLU A C 1
ATOM 1654 O O . GLU A 1 215 ? 0.686 -1.672 -7.779 1.00 78.44 215 GLU A O 1
ATOM 1659 N N . LEU A 1 216 ? 1.269 0.315 -6.923 1.00 76.38 216 LEU A N 1
ATOM 1660 C CA . LEU A 1 216 ? 2.620 -0.099 -6.538 1.00 76.38 216 LEU A CA 1
ATOM 1661 C C . LEU A 1 216 ? 2.582 -1.109 -5.392 1.00 76.38 216 LEU A C 1
ATOM 1663 O O . LEU A 1 216 ? 3.276 -2.122 -5.445 1.00 76.38 216 LEU A O 1
ATOM 1667 N N . VAL A 1 217 ? 1.748 -0.853 -4.386 1.00 78.38 217 VAL A N 1
ATOM 1668 C CA . VAL A 1 217 ? 1.515 -1.759 -3.259 1.00 78.38 217 VAL A CA 1
ATOM 1669 C C . VAL A 1 217 ? 0.932 -3.085 -3.748 1.00 78.38 217 VAL A C 1
ATOM 1671 O O . VAL A 1 217 ? 1.457 -4.143 -3.407 1.00 78.38 217 VAL A O 1
ATOM 1674 N N . GLU A 1 218 ? -0.081 -3.045 -4.617 1.00 80.00 218 GLU A N 1
ATOM 1675 C CA . GLU A 1 218 ? -0.658 -4.248 -5.227 1.00 80.00 218 GLU A CA 1
ATOM 1676 C C . GLU A 1 218 ? 0.377 -5.026 -6.053 1.00 80.00 218 GLU A C 1
ATOM 1678 O O . GLU A 1 218 ? 0.430 -6.258 -6.011 1.00 80.00 218 GLU A O 1
ATOM 1683 N N . PHE A 1 219 ? 1.232 -4.318 -6.793 1.00 79.81 219 PHE A N 1
ATOM 1684 C CA . PHE A 1 219 ? 2.310 -4.930 -7.556 1.00 79.81 219 PHE A CA 1
ATOM 1685 C C . PHE A 1 219 ? 3.320 -5.642 -6.655 1.00 79.81 219 PHE A C 1
ATOM 1687 O O . PHE A 1 219 ? 3.687 -6.778 -6.965 1.00 79.81 219 PHE A O 1
ATOM 1694 N N . VAL A 1 220 ? 3.770 -4.998 -5.573 1.00 81.44 220 VAL A N 1
ATOM 1695 C CA . VAL A 1 220 ? 4.736 -5.573 -4.625 1.00 81.44 220 VAL A CA 1
ATOM 1696 C C . VAL A 1 220 ? 4.157 -6.824 -3.965 1.00 81.44 220 VAL A C 1
ATOM 1698 O O . VAL A 1 220 ? 4.811 -7.868 -3.993 1.00 81.44 220 VAL A O 1
ATOM 1701 N N . ASP A 1 221 ? 2.916 -6.750 -3.479 1.00 80.62 221 ASP A N 1
ATOM 1702 C CA . ASP A 1 221 ? 2.199 -7.869 -2.854 1.00 80.62 221 ASP A CA 1
ATOM 1703 C C . ASP A 1 221 ? 2.069 -9.074 -3.805 1.00 80.62 221 ASP A C 1
ATOM 1705 O O . ASP A 1 221 ? 2.426 -10.208 -3.478 1.00 80.62 221 ASP A O 1
ATOM 1709 N N . LYS A 1 222 ? 1.654 -8.827 -5.053 1.00 82.38 222 LYS A N 1
ATOM 1710 C CA . LYS A 1 222 ? 1.440 -9.888 -6.052 1.00 82.38 222 LYS A CA 1
ATOM 1711 C C . LYS A 1 222 ? 2.719 -10.364 -6.744 1.00 82.38 222 LYS A C 1
ATOM 1713 O O . LYS A 1 222 ? 2.682 -11.342 -7.496 1.00 82.38 222 LYS A O 1
ATOM 1718 N N . SER A 1 223 ? 3.860 -9.714 -6.500 1.00 79.62 223 SER A N 1
ATOM 1719 C CA . SER A 1 223 ? 5.127 -9.992 -7.189 1.00 79.62 223 SER A CA 1
ATOM 1720 C C . SER A 1 223 ? 6.291 -10.292 -6.232 1.00 79.62 223 SER A C 1
ATOM 1722 O O . SER A 1 223 ? 7.332 -9.637 -6.339 1.00 79.62 223 SER A O 1
ATOM 1724 N N . PRO A 1 224 ? 6.235 -11.365 -5.412 1.00 75.88 224 PRO A N 1
ATOM 1725 C CA . PRO A 1 224 ? 7.253 -11.701 -4.396 1.00 75.88 224 PRO A CA 1
ATOM 1726 C C . PRO A 1 224 ? 8.646 -12.083 -4.950 1.00 75.88 224 PRO A C 1
ATOM 1728 O O . PRO A 1 224 ? 9.516 -12.564 -4.234 1.00 75.88 224 PRO A O 1
ATOM 1731 N N . GLY A 1 225 ? 8.888 -11.892 -6.248 1.00 74.62 225 GLY A N 1
ATOM 1732 C CA . GLY A 1 225 ? 10.181 -12.104 -6.899 1.00 74.62 225 GLY A CA 1
ATOM 1733 C C . GLY A 1 225 ? 10.622 -10.937 -7.779 1.00 74.62 225 GLY A C 1
ATOM 1734 O O . GLY A 1 225 ? 11.427 -11.164 -8.692 1.00 74.62 225 GLY A O 1
ATOM 1735 N N . CYS A 1 226 ? 10.049 -9.745 -7.579 1.00 74.00 226 CYS A N 1
ATOM 1736 C CA . CYS A 1 226 ? 10.556 -8.507 -8.159 1.00 74.00 226 CYS A CA 1
ATOM 1737 C C . CYS A 1 226 ? 11.771 -8.034 -7.339 1.00 74.00 226 CYS A C 1
ATOM 1739 O O . CYS A 1 226 ? 11.692 -7.998 -6.112 1.00 74.00 226 CYS A O 1
ATOM 1741 N N . PRO A 1 227 ? 12.917 -7.711 -7.964 1.00 74.38 227 PRO A N 1
ATOM 1742 C CA . PRO A 1 227 ? 14.092 -7.279 -7.217 1.00 74.38 227 PRO A CA 1
ATOM 1743 C C . PRO A 1 227 ? 13.837 -5.942 -6.500 1.00 74.38 227 PRO A C 1
ATOM 1745 O O . PRO A 1 227 ? 13.341 -5.021 -7.156 1.00 74.38 227 PRO A O 1
ATOM 1748 N N . PRO A 1 228 ? 14.294 -5.777 -5.241 1.00 76.38 228 PRO A N 1
ATOM 1749 C CA . PRO A 1 228 ? 14.143 -4.535 -4.484 1.00 76.38 228 PRO A CA 1
ATOM 1750 C C . PRO A 1 228 ? 14.482 -3.231 -5.213 1.00 76.38 228 PRO A C 1
ATOM 1752 O O . PRO A 1 228 ? 13.698 -2.287 -5.136 1.00 76.38 228 PRO A O 1
ATOM 1755 N N . PRO A 1 229 ? 15.560 -3.173 -6.021 1.00 77.31 229 PRO A N 1
ATOM 1756 C CA . PRO A 1 229 ? 15.910 -1.952 -6.739 1.00 77.31 229 PRO A CA 1
ATOM 1757 C C . PRO A 1 229 ? 14.831 -1.444 -7.702 1.00 77.31 229 PRO A C 1
ATOM 1759 O O . PRO A 1 229 ? 14.798 -0.254 -7.979 1.00 77.31 229 PRO A O 1
ATOM 1762 N N . PHE A 1 230 ? 13.961 -2.309 -8.239 1.00 74.62 230 PHE A N 1
ATOM 1763 C CA . PHE A 1 230 ? 12.971 -1.883 -9.232 1.00 74.62 230 PHE A CA 1
ATOM 1764 C C . PHE A 1 230 ? 11.796 -1.137 -8.604 1.00 74.62 230 PHE A C 1
ATOM 1766 O O . PHE A 1 230 ? 11.446 -0.066 -9.091 1.00 74.62 230 PHE A O 1
ATOM 1773 N N . TYR A 1 231 ? 11.191 -1.661 -7.536 1.00 76.88 231 TYR A N 1
ATOM 1774 C CA . TYR A 1 231 ? 10.097 -0.942 -6.879 1.00 76.88 231 TYR A CA 1
ATOM 1775 C C . TYR A 1 231 ? 10.608 0.230 -6.037 1.00 76.88 231 TYR A C 1
ATOM 1777 O O . TYR A 1 231 ? 9.919 1.240 -5.986 1.00 76.88 231 TYR A O 1
ATOM 1785 N N . ALA A 1 232 ? 11.822 0.160 -5.473 1.00 75.69 232 ALA A N 1
ATOM 1786 C CA . ALA A 1 232 ? 12.443 1.301 -4.796 1.00 75.69 232 ALA A CA 1
ATOM 1787 C C . ALA A 1 232 ? 12.637 2.485 -5.754 1.00 75.69 232 ALA A C 1
ATOM 1789 O O . ALA A 1 232 ? 12.363 3.625 -5.400 1.00 75.69 232 ALA A O 1
ATOM 1790 N N . LEU A 1 233 ? 13.042 2.215 -6.998 1.00 74.56 233 LEU A N 1
ATOM 1791 C CA . LEU A 1 233 ? 13.221 3.243 -8.019 1.00 74.56 233 LEU A CA 1
ATOM 1792 C C . LEU A 1 233 ? 11.883 3.809 -8.523 1.00 74.56 233 LEU A C 1
ATOM 1794 O O . LEU A 1 233 ? 11.788 5.003 -8.788 1.00 74.56 233 LEU A O 1
ATOM 1798 N N . ILE A 1 234 ? 10.832 2.982 -8.599 1.00 71.75 234 ILE A N 1
ATOM 1799 C CA . ILE A 1 234 ? 9.467 3.454 -8.891 1.00 71.75 234 ILE A CA 1
ATOM 1800 C C . ILE A 1 234 ? 8.936 4.309 -7.732 1.00 71.75 234 ILE A C 1
ATOM 1802 O O . ILE A 1 234 ? 8.423 5.394 -7.975 1.00 71.75 234 ILE A O 1
ATOM 1806 N N . ALA A 1 235 ? 9.098 3.864 -6.483 1.00 75.44 235 ALA A N 1
ATOM 1807 C CA . ALA A 1 235 ? 8.725 4.626 -5.292 1.00 75.44 235 ALA A CA 1
ATOM 1808 C C . ALA A 1 235 ? 9.484 5.956 -5.217 1.00 75.44 235 ALA A C 1
ATOM 1810 O O . ALA A 1 235 ? 8.889 6.991 -4.941 1.00 75.44 235 ALA A O 1
ATOM 1811 N N . SER A 1 236 ? 10.775 5.942 -5.546 1.00 75.19 236 SER A N 1
ATOM 1812 C CA . SER A 1 236 ? 11.600 7.142 -5.621 1.00 75.19 236 SER A CA 1
ATOM 1813 C C . SER A 1 236 ? 11.147 8.087 -6.726 1.00 75.19 236 SER A C 1
ATOM 1815 O O . SER A 1 236 ? 11.068 9.280 -6.480 1.00 75.19 236 SER A O 1
ATOM 1817 N N . ALA A 1 237 ? 10.745 7.587 -7.896 1.00 69.31 237 ALA A N 1
ATOM 1818 C CA . ALA A 1 237 ? 10.166 8.426 -8.946 1.00 69.31 237 ALA A CA 1
ATOM 1819 C C . ALA A 1 237 ? 8.789 9.012 -8.574 1.00 69.31 237 ALA A C 1
ATOM 1821 O O . ALA A 1 237 ? 8.401 10.042 -9.118 1.00 69.31 237 ALA A O 1
ATOM 1822 N N . LEU A 1 238 ? 8.041 8.364 -7.673 1.00 69.31 238 LEU A N 1
ATOM 1823 C CA . LEU A 1 238 ? 6.820 8.935 -7.093 1.00 69.31 238 LEU A CA 1
ATOM 1824 C C . LEU A 1 238 ? 7.136 10.002 -6.033 1.00 69.31 238 LEU A C 1
ATOM 1826 O O . LEU A 1 238 ? 6.358 10.936 -5.866 1.00 69.31 238 LEU A O 1
ATOM 1830 N N . HIS A 1 239 ? 8.253 9.852 -5.318 1.00 71.38 239 HIS A N 1
ATOM 1831 C CA . HIS A 1 239 ? 8.660 10.731 -4.223 1.00 71.38 239 HIS A CA 1
ATOM 1832 C C . HIS A 1 239 ? 9.419 11.979 -4.708 1.00 71.38 239 HIS A C 1
ATOM 1834 O O . HIS A 1 239 ? 9.087 13.110 -4.354 1.00 71.38 239 HIS A O 1
ATOM 1840 N N . GLU A 1 240 ? 10.442 11.792 -5.539 1.00 68.62 240 GLU A N 1
ATOM 1841 C CA . GLU A 1 240 ? 11.248 12.865 -6.102 1.00 68.62 240 GLU A CA 1
ATOM 1842 C C . GLU A 1 240 ? 10.569 13.448 -7.337 1.00 68.62 240 GLU A C 1
ATOM 1844 O O . GLU A 1 240 ? 10.361 12.782 -8.348 1.00 68.62 240 GLU A O 1
ATOM 1849 N N . ARG A 1 241 ? 10.300 14.752 -7.287 1.00 61.75 241 ARG A N 1
ATOM 1850 C CA . ARG A 1 241 ? 9.724 15.521 -8.399 1.00 61.75 241 ARG A CA 1
ATOM 1851 C C . ARG A 1 241 ? 10.697 15.732 -9.579 1.00 61.75 241 ARG A C 1
ATOM 1853 O O . ARG A 1 241 ? 10.435 16.603 -10.403 1.00 61.75 241 ARG A O 1
ATOM 1860 N N . ASP A 1 242 ? 11.802 14.978 -9.665 1.00 68.12 242 ASP A N 1
ATOM 1861 C CA . ASP A 1 242 ? 12.743 14.984 -10.799 1.00 68.12 242 ASP A CA 1
ATOM 1862 C C . ASP A 1 242 ? 12.682 13.651 -11.578 1.00 68.12 242 ASP A C 1
ATOM 1864 O O . ASP A 1 242 ? 13.407 12.690 -11.298 1.00 68.12 242 ASP A O 1
ATOM 1868 N N . PRO A 1 243 ? 11.808 13.568 -12.587 1.00 61.72 243 PRO A N 1
ATOM 1869 C CA . PRO A 1 243 ? 11.567 12.344 -13.344 1.00 61.72 243 PRO A CA 1
ATOM 1870 C C . PRO A 1 243 ? 12.698 12.013 -14.320 1.00 61.72 243 PRO A C 1
ATOM 1872 O O . PRO A 1 243 ? 12.824 10.862 -14.732 1.00 61.72 243 PRO A O 1
ATOM 1875 N N . ASP A 1 244 ? 13.480 13.006 -14.753 1.00 64.19 244 ASP A N 1
ATOM 1876 C CA . ASP A 1 244 ? 14.437 12.852 -15.844 1.00 64.19 244 ASP A CA 1
ATOM 1877 C C . ASP A 1 244 ? 15.692 12.152 -15.327 1.00 64.19 244 ASP A C 1
ATOM 1879 O O . ASP A 1 244 ? 16.1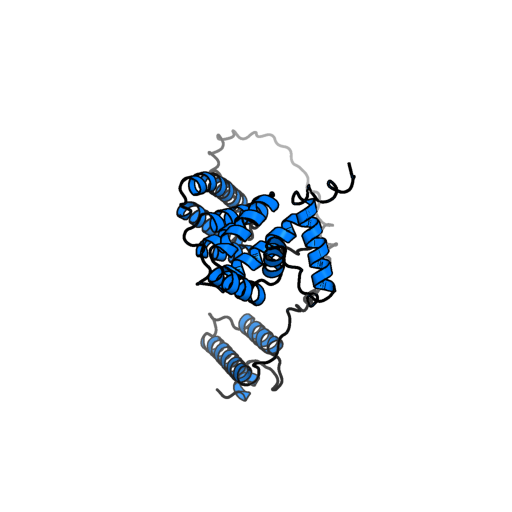88 11.232 -15.982 1.00 64.19 244 ASP A O 1
ATOM 1883 N N . ALA A 1 245 ? 16.145 12.516 -14.123 1.00 70.88 245 ALA A N 1
ATOM 1884 C CA . ALA A 1 245 ? 17.210 11.804 -13.424 1.00 70.88 245 ALA A CA 1
ATOM 1885 C C . ALA A 1 245 ? 16.836 10.327 -13.202 1.00 70.88 245 ALA A C 1
ATOM 1887 O O . ALA A 1 245 ? 17.581 9.420 -13.582 1.00 70.88 245 ALA A O 1
ATOM 1888 N N . ARG A 1 246 ? 15.624 10.066 -12.694 1.00 69.00 246 ARG A N 1
ATOM 1889 C CA . ARG A 1 246 ? 15.143 8.699 -12.427 1.00 69.00 246 ARG A CA 1
ATOM 1890 C C . ARG A 1 246 ? 14.889 7.889 -13.689 1.00 69.00 246 ARG A C 1
ATOM 1892 O O . ARG A 1 246 ? 15.078 6.673 -13.691 1.00 69.00 246 ARG A O 1
ATOM 1899 N N . ARG A 1 247 ? 14.537 8.547 -14.794 1.00 71.69 247 ARG A N 1
ATOM 1900 C CA . ARG A 1 247 ? 14.447 7.913 -16.110 1.00 71.69 247 ARG A CA 1
ATOM 1901 C C . ARG A 1 247 ? 15.790 7.331 -16.552 1.00 71.69 247 ARG A C 1
ATOM 1903 O O . ARG A 1 247 ? 15.828 6.197 -17.028 1.00 71.69 247 ARG A O 1
ATOM 1910 N N . VAL A 1 248 ? 16.873 8.097 -16.399 1.00 79.25 248 VAL A N 1
ATOM 1911 C CA . VAL A 1 248 ? 18.228 7.652 -16.761 1.00 79.25 248 VAL A CA 1
ATOM 1912 C C . VAL A 1 248 ? 18.620 6.437 -15.923 1.00 79.25 248 VAL A C 1
ATOM 1914 O O . VAL A 1 248 ? 18.989 5.411 -16.488 1.00 79.25 248 VAL A O 1
ATOM 1917 N N . GLU A 1 249 ? 18.425 6.497 -14.606 1.00 77.81 249 GLU A N 1
ATOM 1918 C CA . GLU A 1 249 ? 18.734 5.378 -13.707 1.00 77.81 249 GLU A CA 1
ATOM 1919 C C . GLU A 1 249 ? 17.911 4.114 -14.013 1.00 77.81 249 GLU A C 1
ATOM 1921 O O . GLU A 1 249 ? 18.450 3.005 -14.019 1.00 77.81 249 GLU A O 1
ATOM 1926 N N . LEU A 1 250 ? 16.612 4.260 -14.315 1.00 74.00 250 LEU A N 1
ATOM 1927 C CA . LEU A 1 250 ? 15.745 3.147 -14.729 1.00 74.00 250 LEU A CA 1
ATOM 1928 C C . LEU A 1 250 ? 16.250 2.493 -16.015 1.00 74.00 250 LEU A C 1
ATOM 1930 O O . LEU A 1 250 ? 16.252 1.262 -16.113 1.00 74.00 250 LEU A O 1
ATOM 1934 N N . SER A 1 251 ? 16.675 3.307 -16.983 1.00 78.06 251 SER A N 1
ATOM 1935 C CA . SER A 1 251 ? 17.230 2.833 -18.250 1.00 78.06 251 SER A CA 1
ATOM 1936 C C . SER A 1 251 ? 18.538 2.077 -18.029 1.00 78.06 251 SER A C 1
ATOM 1938 O O . SER A 1 251 ? 18.665 0.935 -18.468 1.00 78.06 251 SER A O 1
ATOM 1940 N N . GLU A 1 252 ? 19.476 2.657 -17.278 1.00 83.00 252 GLU A N 1
ATOM 1941 C CA . GLU A 1 252 ? 20.760 2.026 -16.952 1.00 83.00 252 GLU A CA 1
ATOM 1942 C C . GLU A 1 252 ? 20.567 0.697 -16.203 1.00 83.00 252 GLU A C 1
ATOM 1944 O O . GLU A 1 252 ? 21.205 -0.313 -16.522 1.00 83.00 252 GLU A O 1
ATOM 1949 N N . LEU A 1 253 ? 19.634 0.647 -15.244 1.00 76.94 253 LEU A N 1
ATOM 1950 C CA . LEU A 1 253 ? 19.309 -0.575 -14.508 1.00 76.94 253 LEU A CA 1
A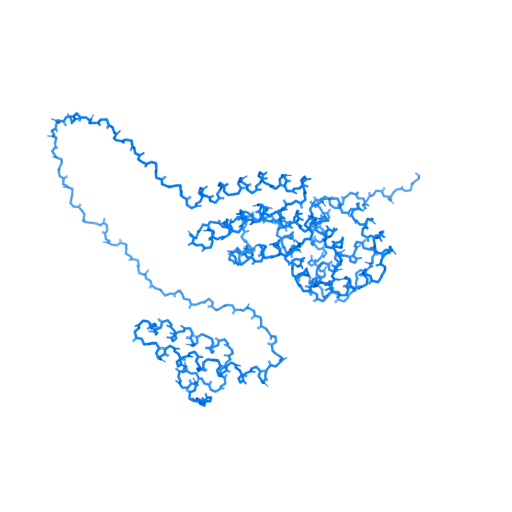TOM 1951 C C . LEU A 1 253 ? 18.675 -1.642 -15.415 1.00 76.94 253 LEU A C 1
ATOM 1953 O O . LEU A 1 253 ? 18.983 -2.833 -15.278 1.00 76.94 253 LEU A O 1
ATOM 1957 N N . ALA A 1 254 ? 17.795 -1.238 -16.334 1.00 82.50 254 ALA A N 1
ATOM 1958 C CA . ALA A 1 254 ? 17.158 -2.142 -17.284 1.00 82.50 254 ALA A CA 1
ATOM 1959 C C . ALA A 1 254 ? 18.167 -2.731 -18.283 1.00 82.50 254 ALA A C 1
ATOM 1961 O O . ALA A 1 254 ? 18.131 -3.938 -18.547 1.00 82.50 254 ALA A O 1
ATOM 1962 N N . GLU A 1 255 ? 19.106 -1.915 -18.768 1.00 86.75 255 GLU A N 1
ATOM 1963 C CA . GLU A 1 255 ? 20.218 -2.336 -19.626 1.00 86.75 255 GLU A CA 1
ATOM 1964 C C . GLU A 1 255 ? 21.165 -3.297 -18.903 1.00 86.75 255 GLU A C 1
ATOM 1966 O O . GLU A 1 255 ? 21.540 -4.338 -19.450 1.00 86.75 255 GLU A O 1
ATOM 1971 N N . ALA A 1 256 ? 21.496 -3.007 -17.642 1.00 85.38 256 ALA A N 1
ATOM 1972 C CA . ALA A 1 256 ? 22.339 -3.871 -16.824 1.00 85.38 256 ALA A CA 1
ATOM 1973 C C . ALA A 1 256 ? 21.670 -5.219 -16.493 1.00 85.38 256 ALA A C 1
ATOM 1975 O O . ALA A 1 256 ? 22.359 -6.210 -16.229 1.00 85.38 256 ALA A O 1
ATOM 1976 N N . ARG A 1 257 ? 20.327 -5.281 -16.469 1.00 88.19 257 ARG A N 1
ATOM 1977 C CA . ARG A 1 257 ? 19.552 -6.462 -16.039 1.00 88.19 257 ARG A CA 1
ATOM 1978 C C . ARG A 1 257 ? 18.349 -6.750 -16.954 1.00 88.19 257 ARG A C 1
ATOM 1980 O O . ARG A 1 257 ? 17.202 -6.736 -16.496 1.00 88.19 257 ARG A O 1
ATOM 1987 N N . PRO A 1 258 ? 18.572 -7.152 -18.217 1.00 86.00 258 PRO A N 1
ATOM 1988 C CA . PRO A 1 258 ? 17.509 -7.249 -19.222 1.00 86.00 258 PRO A CA 1
ATOM 1989 C C . PRO A 1 258 ? 16.491 -8.372 -18.962 1.00 86.00 258 PRO A C 1
ATOM 1991 O O . PRO A 1 258 ? 15.358 -8.324 -19.442 1.00 86.00 258 PRO A O 1
ATOM 1994 N N . SER A 1 259 ? 16.860 -9.433 -18.236 1.00 82.00 259 SER A N 1
ATOM 1995 C CA . SER A 1 259 ? 15.911 -10.478 -17.819 1.00 82.00 259 SER A CA 1
ATOM 1996 C C . SER A 1 259 ? 14.992 -9.998 -16.694 1.00 82.00 259 SER A C 1
ATOM 1998 O O . SER A 1 259 ? 13.789 -10.248 -16.752 1.00 82.00 259 SER A O 1
ATOM 2000 N N . ALA A 1 260 ? 15.541 -9.278 -15.711 1.00 78.50 260 ALA A N 1
ATOM 2001 C CA . ALA A 1 260 ? 14.773 -8.688 -14.621 1.00 78.50 260 ALA A CA 1
ATOM 2002 C C . ALA A 1 260 ? 13.827 -7.607 -15.150 1.00 78.50 260 ALA A C 1
ATOM 2004 O O . ALA A 1 260 ? 12.641 -7.680 -14.867 1.00 78.50 260 ALA A O 1
ATOM 2005 N N . ALA A 1 261 ? 14.309 -6.703 -16.010 1.00 81.31 261 ALA A N 1
ATOM 2006 C CA . ALA A 1 261 ? 13.482 -5.668 -16.632 1.00 81.31 261 ALA A CA 1
ATOM 2007 C C . ALA A 1 261 ? 12.290 -6.257 -17.405 1.00 81.31 261 ALA A C 1
ATOM 2009 O O . ALA A 1 261 ? 11.152 -5.833 -17.217 1.00 81.31 261 ALA A O 1
ATOM 2010 N N . ARG A 1 262 ? 12.518 -7.307 -18.213 1.00 84.06 262 ARG A N 1
ATOM 2011 C CA . ARG A 1 262 ? 11.434 -8.013 -18.923 1.00 84.06 262 ARG A CA 1
ATOM 2012 C C . ARG A 1 262 ? 10.423 -8.651 -17.971 1.00 84.06 262 ARG A C 1
ATOM 2014 O O . ARG A 1 262 ? 9.225 -8.573 -18.228 1.00 84.06 262 ARG A O 1
ATOM 2021 N N . LYS A 1 263 ? 10.892 -9.270 -16.884 1.00 82.62 263 LYS A N 1
ATOM 2022 C CA . LYS A 1 263 ? 10.022 -9.876 -15.868 1.00 82.62 263 LYS A CA 1
ATOM 2023 C C . LYS A 1 263 ? 9.199 -8.810 -15.138 1.00 82.62 263 LYS A C 1
ATOM 2025 O O . LYS A 1 263 ? 7.981 -8.940 -15.093 1.00 82.62 263 LYS A O 1
ATOM 2030 N N . THR A 1 264 ? 9.844 -7.751 -14.647 1.00 79.38 264 THR A N 1
ATOM 2031 C CA . THR A 1 264 ? 9.197 -6.606 -13.988 1.00 79.38 264 THR A CA 1
ATOM 2032 C C . THR A 1 264 ? 8.131 -6.005 -14.891 1.00 79.38 264 THR A C 1
ATOM 2034 O O . THR A 1 264 ? 6.995 -5.839 -14.469 1.00 79.38 264 THR A O 1
ATOM 2037 N N . ARG A 1 265 ? 8.450 -5.773 -16.167 1.00 82.88 265 ARG A N 1
ATOM 2038 C CA . ARG A 1 265 ? 7.493 -5.267 -17.152 1.00 82.88 265 ARG A CA 1
ATOM 2039 C C . ARG A 1 265 ? 6.279 -6.180 -17.324 1.00 82.88 265 ARG A C 1
ATOM 2041 O O . ARG A 1 265 ? 5.154 -5.692 -17.316 1.00 82.88 265 ARG A O 1
ATOM 2048 N N . ALA A 1 266 ? 6.488 -7.487 -17.483 1.00 81.44 266 ALA A N 1
ATOM 2049 C CA . ALA A 1 266 ? 5.389 -8.441 -17.624 1.00 81.44 266 ALA A CA 1
ATOM 2050 C C . ALA A 1 266 ? 4.480 -8.448 -16.382 1.00 81.44 266 ALA A C 1
ATOM 2052 O O . ALA A 1 266 ? 3.259 -8.472 -16.513 1.00 81.44 266 ALA A O 1
ATOM 2053 N N . GLN A 1 267 ? 5.074 -8.368 -15.189 1.00 80.81 267 GLN A N 1
ATOM 2054 C CA . GLN A 1 267 ? 4.340 -8.291 -13.927 1.00 80.81 267 GLN A CA 1
ATOM 2055 C C . GLN A 1 267 ? 3.591 -6.959 -13.776 1.00 80.81 267 GLN A C 1
ATOM 2057 O O . GLN A 1 267 ? 2.425 -6.974 -13.397 1.00 80.81 267 GLN A O 1
ATOM 2062 N N . LEU A 1 268 ? 4.202 -5.826 -14.142 1.00 78.44 268 LEU A N 1
ATOM 2063 C CA . LEU A 1 268 ? 3.540 -4.518 -14.146 1.00 78.44 268 LEU A CA 1
ATOM 2064 C C . LEU A 1 268 ? 2.339 -4.522 -15.095 1.00 78.44 268 LEU A C 1
ATOM 2066 O O . LEU A 1 268 ? 1.250 -4.139 -14.699 1.00 78.44 268 LEU A O 1
ATOM 2070 N N . HIS A 1 269 ? 2.480 -5.027 -16.323 1.00 81.50 269 HIS A N 1
ATOM 2071 C CA . HIS A 1 269 ? 1.339 -5.115 -17.243 1.00 81.50 269 HIS A CA 1
ATOM 2072 C C . HIS A 1 269 ? 0.185 -5.959 -16.691 1.00 81.50 269 HIS A C 1
ATOM 2074 O O . HIS A 1 269 ? -0.971 -5.687 -17.014 1.00 81.50 269 HIS A O 1
ATOM 2080 N N . HIS A 1 270 ? 0.492 -6.982 -15.892 1.00 83.56 270 HIS A N 1
ATOM 2081 C CA . HIS A 1 270 ? -0.515 -7.871 -15.329 1.00 83.56 270 HIS A CA 1
ATOM 2082 C C . HIS A 1 270 ? -1.183 -7.303 -14.068 1.00 83.56 270 HIS A C 1
ATOM 2084 O O . HIS A 1 270 ? -2.395 -7.447 -13.921 1.00 83.56 270 HIS A O 1
ATOM 2090 N N . HIS A 1 271 ? -0.412 -6.670 -13.180 1.00 78.94 271 HIS A N 1
ATOM 2091 C CA . HIS A 1 271 ? -0.867 -6.274 -11.842 1.00 78.94 271 HIS A CA 1
ATOM 2092 C C . HIS A 1 271 ? -1.055 -4.765 -11.657 1.00 78.94 271 HIS A C 1
ATOM 2094 O O . HIS A 1 271 ? -1.842 -4.366 -10.814 1.00 78.94 271 HIS A O 1
ATOM 2100 N N . ALA A 1 272 ? -0.354 -3.936 -12.429 1.00 80.12 272 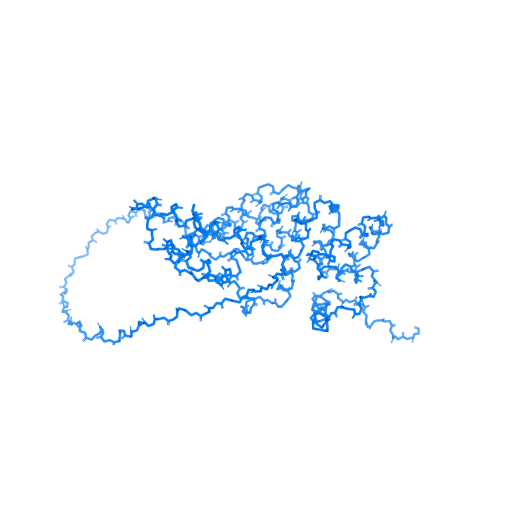ALA A N 1
ATOM 2101 C CA . ALA A 1 272 ? -0.312 -2.484 -12.269 1.00 80.12 272 ALA A CA 1
ATOM 2102 C C . ALA A 1 272 ? -0.175 -1.788 -13.639 1.00 80.12 272 ALA A C 1
ATOM 2104 O O . ALA A 1 272 ? 0.904 -1.308 -14.014 1.00 80.12 272 ALA A O 1
ATOM 2105 N N . PRO A 1 273 ? -1.237 -1.804 -14.463 1.00 77.31 273 PRO A N 1
ATOM 2106 C CA . PRO A 1 273 ? -1.161 -1.375 -15.855 1.00 77.31 273 PRO A CA 1
ATOM 2107 C C . PRO A 1 273 ? -0.843 0.118 -16.015 1.00 77.31 273 PRO A C 1
ATOM 2109 O O . PRO A 1 273 ? -0.226 0.490 -17.018 1.00 77.31 273 PRO A O 1
ATOM 2112 N N . SER A 1 274 ? -1.218 0.973 -15.057 1.00 74.81 274 SER A N 1
ATOM 2113 C CA . SER A 1 274 ? -0.882 2.401 -15.105 1.00 74.81 274 SER A CA 1
ATOM 2114 C C . SER A 1 274 ? 0.607 2.598 -14.833 1.00 74.81 274 SER A C 1
ATOM 2116 O O . SER A 1 274 ? 1.281 3.309 -15.585 1.00 74.81 274 SER A O 1
ATOM 2118 N N . LEU A 1 275 ? 1.160 1.879 -13.849 1.00 75.00 275 LEU A N 1
ATOM 2119 C CA . LEU A 1 275 ? 2.608 1.840 -13.623 1.00 75.00 275 LEU A CA 1
ATOM 2120 C C . LEU A 1 275 ? 3.368 1.231 -14.805 1.00 75.00 275 LEU A C 1
ATOM 2122 O O . LEU A 1 275 ? 4.436 1.725 -15.152 1.00 75.00 275 LEU A O 1
ATOM 2126 N N . ALA A 1 276 ? 2.823 0.213 -15.477 1.00 78.00 276 ALA A N 1
ATOM 2127 C CA . ALA A 1 276 ? 3.433 -0.366 -16.676 1.00 78.00 276 ALA A CA 1
ATOM 2128 C C . ALA A 1 276 ? 3.576 0.663 -17.807 1.00 78.00 276 ALA A C 1
ATOM 2130 O O . ALA A 1 276 ? 4.590 0.686 -18.513 1.00 78.00 276 ALA A O 1
ATOM 2131 N N . ALA A 1 277 ? 2.570 1.526 -17.973 1.00 75.62 277 ALA A N 1
ATOM 2132 C CA . ALA A 1 277 ? 2.595 2.602 -18.955 1.00 75.62 277 ALA A CA 1
ATOM 2133 C C . ALA A 1 277 ? 3.638 3.672 -18.599 1.00 75.62 277 ALA A C 1
ATOM 2135 O O . ALA A 1 277 ? 4.389 4.087 -19.481 1.00 75.62 277 ALA A O 1
ATOM 2136 N N . ILE A 1 278 ? 3.730 4.067 -17.323 1.00 73.75 278 ILE A N 1
ATOM 2137 C CA . ILE A 1 278 ? 4.762 5.000 -16.839 1.00 73.75 278 ILE A CA 1
ATOM 2138 C C . ILE A 1 278 ? 6.153 4.393 -17.031 1.00 73.75 278 ILE A C 1
ATOM 2140 O O . ILE A 1 278 ? 7.012 5.016 -17.644 1.00 73.75 278 ILE A O 1
ATOM 2144 N N . TYR A 1 279 ? 6.354 3.150 -16.594 1.00 77.25 279 TYR A N 1
ATOM 2145 C CA . TYR A 1 279 ? 7.614 2.425 -16.734 1.00 77.25 279 TYR A CA 1
ATOM 2146 C C . TYR A 1 279 ? 8.061 2.332 -18.201 1.00 77.25 279 TYR A C 1
ATOM 2148 O O . TYR A 1 279 ? 9.211 2.626 -18.519 1.00 77.25 279 TYR A O 1
ATOM 2156 N N . SER A 1 280 ? 7.146 1.995 -19.116 1.00 79.81 280 SER A N 1
ATOM 2157 C CA . SER A 1 280 ? 7.446 1.926 -20.554 1.00 79.81 280 SER A CA 1
ATOM 2158 C C . SER A 1 280 ? 7.790 3.301 -21.138 1.00 79.81 280 SER A C 1
ATOM 2160 O O . SER A 1 280 ? 8.740 3.420 -21.910 1.00 79.81 280 SER A O 1
ATOM 2162 N N . ALA A 1 281 ? 7.062 4.351 -20.740 1.00 75.88 281 ALA A N 1
ATOM 2163 C CA . ALA A 1 281 ? 7.349 5.719 -21.163 1.00 75.88 281 ALA A CA 1
ATOM 2164 C C . ALA A 1 281 ? 8.720 6.201 -20.658 1.00 75.88 281 ALA A C 1
ATOM 2166 O O . ALA A 1 281 ? 9.454 6.849 -21.406 1.00 75.88 281 ALA A O 1
ATOM 2167 N N . SER A 1 282 ? 9.100 5.836 -19.429 1.00 71.00 282 SER A N 1
ATOM 2168 C CA . SER A 1 282 ? 10.427 6.118 -18.875 1.00 71.00 282 SER A CA 1
ATOM 2169 C C . SER A 1 282 ? 11.537 5.413 -19.659 1.00 71.00 282 SER A C 1
ATOM 2171 O O . SER A 1 282 ? 12.592 5.987 -19.890 1.00 71.00 282 SER A O 1
ATOM 2173 N N . LEU A 1 283 ? 11.302 4.216 -20.189 1.00 77.94 283 LEU A N 1
ATOM 2174 C CA . LEU A 1 283 ? 12.277 3.553 -21.065 1.00 77.94 283 LEU A CA 1
ATOM 2175 C C . LEU A 1 283 ? 12.337 4.142 -22.490 1.00 77.94 283 LEU A C 1
ATOM 2177 O O . LEU A 1 283 ? 13.036 3.611 -23.350 1.00 77.94 283 LEU A O 1
ATOM 2181 N N . GLY A 1 284 ? 11.607 5.229 -22.770 1.00 77.81 284 GLY A N 1
ATOM 2182 C CA . GLY A 1 284 ? 11.537 5.832 -24.103 1.00 77.81 284 GLY A CA 1
ATOM 2183 C C . GLY A 1 284 ? 10.791 4.962 -25.116 1.00 77.81 284 GLY A C 1
ATOM 2184 O O . GLY A 1 284 ? 10.863 5.206 -26.323 1.00 77.81 284 GLY A O 1
ATOM 2185 N N . GLU A 1 285 ? 10.069 3.945 -24.649 1.00 80.81 285 GLU A N 1
ATOM 2186 C CA . GLU A 1 285 ? 9.281 3.092 -25.515 1.00 80.81 285 GLU A CA 1
ATOM 2187 C C . GLU A 1 285 ? 7.970 3.793 -25.870 1.00 80.81 285 GLU A C 1
ATOM 2189 O O . GLU A 1 285 ? 7.254 4.325 -25.017 1.00 80.81 285 GLU A O 1
ATOM 2194 N N . THR A 1 286 ? 7.639 3.805 -27.159 1.00 63.59 286 THR A N 1
ATOM 2195 C CA . THR A 1 286 ? 6.355 4.342 -27.606 1.00 63.59 286 THR A CA 1
ATOM 2196 C C . THR A 1 286 ? 5.240 3.460 -27.053 1.00 63.59 286 THR A C 1
ATOM 2198 O O . THR A 1 286 ? 5.229 2.247 -27.255 1.00 63.59 286 THR A O 1
ATOM 2201 N N . THR A 1 287 ? 4.326 4.072 -26.297 1.00 57.72 287 THR A N 1
ATOM 2202 C CA . THR A 1 287 ? 3.208 3.372 -25.663 1.00 57.72 287 THR A CA 1
ATOM 2203 C C . THR A 1 287 ? 2.370 2.662 -26.721 1.00 57.72 287 THR A C 1
ATOM 2205 O O . THR A 1 287 ? 2.024 3.245 -27.751 1.00 57.72 287 THR A O 1
ATOM 2208 N N . ASP A 1 288 ? 2.063 1.392 -26.457 1.00 56.56 288 ASP A N 1
ATOM 2209 C CA . ASP A 1 288 ? 1.250 0.547 -27.325 1.00 56.56 288 ASP A CA 1
ATOM 2210 C C . ASP A 1 288 ? -0.087 1.253 -27.647 1.00 56.56 288 ASP A C 1
ATOM 2212 O O . ASP A 1 288 ? -0.821 1.623 -26.719 1.00 56.56 288 ASP A O 1
ATOM 2216 N N . PRO A 1 289 ? -0.432 1.464 -28.934 1.00 56.25 289 PRO A N 1
ATOM 2217 C CA . PRO A 1 289 ? -1.679 2.115 -29.334 1.00 56.25 289 PRO A CA 1
ATOM 2218 C C . PRO A 1 289 ? -2.952 1.374 -28.883 1.00 56.25 289 PRO A C 1
ATOM 2220 O O . PRO A 1 289 ? -4.045 1.909 -29.068 1.00 56.25 289 PRO A O 1
ATOM 2223 N N . GLN A 1 290 ? -2.848 0.173 -28.298 1.00 55.12 290 GLN A N 1
ATOM 2224 C CA . GLN A 1 290 ? -3.990 -0.602 -27.798 1.00 55.12 290 GLN A CA 1
ATOM 2225 C C . GLN A 1 290 ? -4.529 -0.198 -26.414 1.00 55.12 290 GLN A C 1
ATOM 2227 O O . GLN A 1 290 ? -5.561 -0.727 -25.996 1.00 55.12 290 GLN A O 1
ATOM 2232 N N . LEU A 1 291 ? -3.917 0.751 -25.697 1.00 57.44 291 LEU A N 1
ATOM 2233 C CA . LEU A 1 291 ? -4.556 1.344 -24.513 1.00 57.44 291 LEU A CA 1
ATOM 2234 C C . LEU A 1 291 ? -5.853 2.056 -24.945 1.00 57.44 291 LEU A C 1
ATOM 2236 O O . LEU A 1 291 ? -5.811 3.074 -25.634 1.00 57.44 291 LEU A O 1
ATOM 2240 N N . GLY A 1 292 ? -7.010 1.497 -24.569 1.00 54.12 292 GLY A N 1
ATOM 2241 C CA . GLY A 1 292 ? -8.337 1.994 -24.955 1.00 54.12 292 GLY A CA 1
ATOM 2242 C C . GLY A 1 292 ? -8.495 3.509 -24.767 1.00 54.12 292 GLY A C 1
ATOM 2243 O O . GLY A 1 292 ? -7.962 4.082 -23.817 1.00 54.12 292 GLY A O 1
ATOM 2244 N N . GLY A 1 293 ? -9.223 4.157 -25.686 1.00 60.19 293 GLY A N 1
ATOM 2245 C CA . GLY A 1 293 ? -9.200 5.613 -25.891 1.00 60.19 293 GLY A CA 1
ATOM 2246 C C . GLY A 1 293 ? -9.395 6.466 -24.634 1.00 60.19 293 GLY A C 1
ATOM 2247 O O . GLY A 1 293 ? -8.677 7.449 -24.462 1.00 60.19 293 GLY A O 1
ATOM 2248 N N . GLU A 1 294 ? -10.285 6.068 -23.725 1.00 50.56 294 GLU A N 1
ATOM 2249 C CA . GLU A 1 294 ? -10.532 6.794 -22.471 1.00 50.56 294 GLU A CA 1
ATOM 2250 C C . GLU A 1 294 ? -9.391 6.635 -21.462 1.00 50.56 294 GLU A C 1
ATOM 2252 O O . GLU A 1 294 ? -8.946 7.625 -20.885 1.00 50.56 294 GLU A O 1
ATOM 2257 N N . ARG A 1 295 ? -8.823 5.429 -21.318 1.00 51.75 295 ARG A N 1
ATOM 2258 C CA . ARG A 1 295 ? -7.636 5.191 -20.478 1.00 51.75 295 ARG A CA 1
ATOM 2259 C C . ARG A 1 295 ? -6.397 5.869 -21.047 1.00 51.75 295 ARG A C 1
ATOM 2261 O O . ARG A 1 295 ? -5.636 6.453 -20.291 1.00 51.75 295 ARG A O 1
ATOM 2268 N N . ALA A 1 296 ? -6.210 5.872 -22.366 1.00 54.06 296 ALA A N 1
ATOM 2269 C CA . ALA A 1 296 ? -5.109 6.593 -23.004 1.00 54.06 296 ALA A CA 1
ATOM 2270 C C . ALA A 1 296 ? -5.261 8.120 -22.904 1.00 54.06 296 ALA A C 1
ATOM 2272 O O . ALA A 1 296 ? -4.263 8.841 -22.910 1.00 54.06 296 ALA A O 1
ATOM 2273 N N . GLN A 1 297 ? -6.493 8.632 -22.841 1.00 58.25 297 GLN A N 1
ATOM 2274 C CA . GLN A 1 297 ? -6.770 10.055 -22.656 1.00 58.25 297 GLN A CA 1
ATOM 2275 C C . GLN A 1 297 ? -6.631 10.473 -21.189 1.00 58.25 297 GLN A C 1
ATOM 2277 O O . GLN A 1 297 ? -6.045 11.524 -20.928 1.00 58.25 297 GLN A O 1
ATOM 2282 N N . PHE A 1 298 ? -7.096 9.641 -20.250 1.00 59.88 298 PHE A N 1
ATOM 2283 C CA . PHE A 1 298 ? -6.822 9.780 -18.822 1.00 59.88 298 PHE A CA 1
ATOM 2284 C C . PHE A 1 298 ? -5.317 9.742 -18.583 1.00 59.88 298 PHE A C 1
ATOM 2286 O O . PHE A 1 298 ? -4.781 10.741 -18.137 1.00 59.88 298 PHE A O 1
ATOM 2293 N N . MET A 1 299 ? -4.614 8.694 -19.027 1.00 57.53 299 MET A N 1
ATOM 2294 C CA . MET A 1 299 ? -3.159 8.580 -18.904 1.00 57.53 299 MET A CA 1
ATOM 2295 C C . MET A 1 299 ? -2.422 9.735 -19.573 1.00 57.53 299 MET A C 1
ATOM 2297 O O . MET A 1 299 ? -1.447 10.202 -19.014 1.00 57.53 299 MET A O 1
ATOM 2301 N N . ARG A 1 300 ? -2.879 10.269 -20.716 1.00 58.31 300 ARG A N 1
ATOM 2302 C CA . ARG A 1 300 ? -2.270 11.477 -21.305 1.00 58.31 300 ARG A CA 1
ATOM 2303 C C . ARG A 1 300 ? -2.479 12.726 -20.461 1.00 58.31 300 ARG A C 1
ATOM 2305 O O . ARG A 1 300 ? -1.536 13.494 -20.315 1.00 58.31 300 ARG A O 1
ATOM 2312 N N . LYS A 1 301 ? -3.685 12.953 -19.933 1.00 61.19 301 LYS A N 1
ATOM 2313 C CA . LYS A 1 301 ? -3.963 14.082 -19.030 1.00 61.19 301 LYS A CA 1
ATOM 2314 C C . LYS A 1 301 ? -3.232 13.924 -17.697 1.00 61.19 301 LYS A C 1
ATOM 2316 O O . LYS A 1 301 ? -2.737 14.900 -17.167 1.00 61.19 301 LYS A O 1
ATOM 2321 N N . PHE A 1 302 ? -3.127 12.698 -17.215 1.00 60.47 302 PHE A N 1
ATOM 2322 C CA . PHE A 1 302 ? -2.474 12.279 -15.986 1.00 60.47 302 PHE A CA 1
ATOM 2323 C C . PHE A 1 302 ? -0.954 12.404 -16.077 1.00 60.47 302 PHE A C 1
ATOM 2325 O O . PHE A 1 302 ? -0.351 13.092 -15.265 1.00 60.47 302 PHE A O 1
ATOM 2332 N N . LEU A 1 303 ? -0.345 11.873 -17.144 1.00 57.81 303 LEU A N 1
ATOM 2333 C CA . LEU A 1 303 ? 1.035 12.169 -17.517 1.00 57.81 303 LEU A CA 1
ATOM 2334 C C . LEU A 1 303 ? 1.206 13.675 -17.666 1.00 57.81 303 LEU A C 1
ATOM 2336 O O . LEU A 1 303 ? 2.166 14.187 -17.136 1.00 57.81 303 LEU A O 1
ATOM 2340 N N . GLN A 1 304 ? 0.285 14.410 -18.300 1.00 57.94 304 GLN A N 1
ATOM 2341 C CA . GLN A 1 304 ? 0.362 15.876 -18.371 1.00 57.94 304 GLN A CA 1
ATOM 2342 C C . GLN A 1 304 ? 0.283 16.578 -17.009 1.00 57.94 304 GLN A C 1
ATOM 2344 O O . GLN A 1 304 ? 0.878 17.640 -16.883 1.00 57.94 304 GLN A O 1
ATOM 2349 N N . ILE A 1 305 ? -0.454 16.049 -16.031 1.00 55.25 305 ILE A N 1
ATOM 2350 C CA . ILE A 1 305 ? -0.547 16.598 -14.671 1.00 55.25 305 ILE A CA 1
ATOM 2351 C C . ILE A 1 305 ? 0.766 16.341 -13.936 1.00 55.25 305 ILE A C 1
ATOM 2353 O O . ILE A 1 305 ? 1.374 17.298 -13.474 1.00 55.25 305 ILE A O 1
ATOM 2357 N N . LEU A 1 306 ? 1.271 15.103 -13.972 1.00 48.44 306 LEU A N 1
ATOM 2358 C CA . LEU A 1 306 ? 2.591 14.755 -13.443 1.00 48.44 306 LEU A CA 1
ATOM 2359 C C . LEU A 1 306 ? 3.680 15.622 -14.100 1.00 48.44 306 LEU A C 1
ATOM 2361 O O . LEU A 1 306 ? 4.393 16.336 -13.408 1.00 48.44 306 LEU A O 1
ATOM 2365 N N . LEU A 1 307 ? 3.708 15.682 -15.440 1.00 51.88 307 LEU A N 1
ATOM 2366 C CA . LEU A 1 307 ? 4.567 16.534 -16.285 1.00 51.88 307 LEU A CA 1
ATOM 2367 C C . LEU A 1 307 ? 4.461 18.035 -15.935 1.00 51.88 307 LEU A C 1
ATOM 2369 O O . LEU A 1 307 ? 5.452 18.750 -16.044 1.00 51.88 307 LEU A O 1
ATOM 2373 N N . LYS A 1 308 ? 3.298 18.537 -15.497 1.00 45.69 308 LYS A N 1
ATOM 2374 C CA . LYS A 1 308 ? 3.095 19.946 -15.098 1.00 45.69 308 LYS A CA 1
ATOM 2375 C C . LYS A 1 308 ? 3.463 20.239 -13.641 1.00 45.69 308 LYS A C 1
ATOM 2377 O O . LYS A 1 308 ? 3.790 21.385 -13.352 1.00 45.69 308 LYS A O 1
ATOM 2382 N N . ALA A 1 309 ? 3.454 19.238 -12.765 1.00 44.84 309 ALA A N 1
ATOM 2383 C CA . ALA A 1 309 ? 3.801 19.346 -11.346 1.00 44.84 309 ALA A CA 1
ATOM 2384 C C . ALA A 1 309 ? 5.310 19.518 -11.058 1.00 44.84 309 ALA A C 1
ATOM 2386 O O . ALA A 1 309 ? 5.722 19.683 -9.911 1.00 44.84 309 ALA A O 1
ATOM 2387 N N . GLY A 1 310 ? 6.150 19.504 -12.099 1.00 37.09 310 GLY A N 1
ATOM 2388 C CA . GLY A 1 310 ? 7.612 19.586 -11.981 1.00 37.09 310 GLY A CA 1
ATOM 2389 C C . GLY A 1 310 ? 8.368 18.586 -12.852 1.00 37.09 310 GLY A C 1
ATOM 2390 O O . GLY A 1 310 ? 9.588 18.624 -12.896 1.00 37.09 310 GLY A O 1
ATOM 2391 N N . VAL A 1 311 ? 7.658 17.742 -13.604 1.00 46.12 311 VAL A N 1
ATOM 2392 C CA . VAL A 1 311 ? 8.241 16.674 -14.437 1.00 46.12 311 VAL A CA 1
ATOM 2393 C C . VAL A 1 311 ? 8.544 17.146 -15.885 1.00 46.12 311 VAL A C 1
ATOM 2395 O O . VAL A 1 311 ? 8.968 16.362 -16.727 1.00 46.12 311 VAL A O 1
ATOM 2398 N N . VAL A 1 312 ? 8.391 18.440 -16.217 1.00 37.19 312 VAL A N 1
ATOM 2399 C CA . VAL A 1 312 ? 8.836 19.028 -17.503 1.00 37.19 312 VAL A CA 1
ATOM 2400 C C . VAL A 1 312 ? 9.463 20.400 -17.313 1.00 37.19 312 VAL A C 1
ATOM 2402 O O . VAL A 1 312 ? 8.795 21.431 -17.381 1.00 37.19 312 VAL A O 1
ATOM 2405 N N . ILE A 1 313 ? 10.789 20.424 -17.283 1.00 39.09 313 ILE A N 1
ATOM 2406 C CA . ILE A 1 313 ? 11.521 21.428 -18.053 1.00 39.09 313 ILE A CA 1
ATOM 2407 C C . ILE A 1 313 ? 12.481 20.674 -18.965 1.00 39.09 313 ILE A C 1
ATOM 2409 O O . ILE A 1 313 ? 13.620 20.493 -18.574 1.00 39.09 313 ILE A O 1
ATOM 2413 N N . LEU A 1 314 ? 12.029 20.258 -20.163 1.00 39.06 314 LEU A N 1
ATOM 2414 C CA . LEU A 1 314 ? 12.798 20.380 -21.423 1.00 39.06 314 LEU A CA 1
ATOM 2415 C C . LEU A 1 314 ? 12.140 19.730 -22.660 1.00 39.06 314 LEU A C 1
ATOM 2417 O O . LEU A 1 314 ? 12.733 18.878 -23.304 1.00 39.06 314 LEU A O 1
ATOM 2421 N N . ILE A 1 315 ? 10.965 20.189 -23.115 1.00 34.12 315 ILE A N 1
ATOM 2422 C CA . ILE A 1 315 ? 10.585 19.983 -24.537 1.00 34.12 315 ILE A CA 1
ATOM 2423 C C . ILE A 1 315 ? 9.879 21.214 -25.135 1.00 34.12 315 ILE A C 1
ATOM 2425 O O . ILE A 1 315 ? 8.847 21.074 -25.767 1.00 34.12 315 ILE A O 1
ATOM 2429 N N . ILE A 1 316 ? 10.420 22.430 -24.961 1.00 33.88 316 ILE A N 1
ATOM 2430 C CA . ILE A 1 316 ? 10.265 23.548 -25.936 1.00 33.88 316 ILE A CA 1
ATOM 2431 C C . ILE A 1 316 ? 11.551 24.413 -25.951 1.00 33.88 316 ILE A C 1
ATOM 2433 O O . ILE A 1 316 ? 11.512 25.636 -25.987 1.00 33.88 316 ILE A O 1
ATOM 2437 N N . GLY A 1 317 ? 12.727 23.780 -25.873 1.00 31.75 317 GLY A N 1
ATOM 2438 C CA . GLY A 1 317 ? 14.021 24.479 -25.809 1.00 31.75 317 GLY A CA 1
ATOM 2439 C C . GLY A 1 317 ? 15.021 24.126 -26.909 1.00 31.75 317 GLY A C 1
ATOM 2440 O O . GLY A 1 317 ? 16.145 24.603 -26.857 1.00 31.75 317 GLY A O 1
ATOM 2441 N N . LEU A 1 318 ? 14.650 23.295 -27.889 1.00 37.38 318 LEU A N 1
ATOM 2442 C CA . LEU A 1 318 ? 15.536 22.901 -28.994 1.00 37.38 318 LEU A CA 1
ATOM 2443 C C . LEU A 1 318 ? 14.826 22.922 -30.352 1.00 37.38 318 LEU A C 1
ATOM 2445 O O . LEU A 1 318 ? 14.990 22.022 -31.166 1.00 37.38 318 LEU A O 1
ATOM 2449 N N . HIS A 1 319 ? 14.064 23.984 -30.618 1.00 37.38 319 HIS A N 1
ATOM 2450 C CA . HIS A 1 319 ? 13.675 24.376 -31.979 1.00 37.38 319 HIS A CA 1
ATOM 2451 C C . HIS A 1 319 ? 13.816 25.894 -32.174 1.00 37.38 319 HIS A C 1
ATOM 2453 O O . HIS A 1 319 ? 12.876 26.596 -32.529 1.00 37.38 319 HIS A O 1
ATOM 2459 N N . PHE A 1 320 ? 15.036 26.395 -31.977 1.00 32.97 320 PHE A N 1
ATOM 2460 C CA . PHE A 1 320 ? 15.557 27.477 -32.808 1.00 32.97 320 PHE A CA 1
ATOM 2461 C C . PHE A 1 320 ? 16.939 27.065 -33.310 1.00 32.97 320 PHE A C 1
ATOM 2463 O O . PHE A 1 320 ? 17.863 26.849 -32.533 1.00 32.97 320 PHE A O 1
ATOM 2470 N N . CYS A 1 321 ? 17.038 26.890 -34.625 1.00 33.78 321 CYS A N 1
ATOM 2471 C CA . CYS A 1 321 ? 18.294 26.742 -35.340 1.00 33.78 321 CYS A CA 1
ATOM 2472 C C . CYS A 1 321 ? 19.137 28.016 -35.197 1.00 33.78 321 CYS A C 1
ATOM 2474 O O . CYS A 1 321 ? 18.674 29.077 -35.622 1.00 33.78 321 CYS A O 1
ATOM 2476 N N . SER A 1 322 ? 20.360 27.897 -34.671 1.00 33.78 322 SER A N 1
ATOM 2477 C CA . SER A 1 322 ? 21.642 28.430 -35.190 1.00 33.78 322 SER A CA 1
ATOM 2478 C C . SER A 1 322 ? 22.743 28.206 -34.160 1.00 33.78 322 SER A C 1
ATOM 2480 O O . SER A 1 322 ? 22.549 28.648 -33.008 1.00 33.78 322 SER A O 1
#

Secondary structure (DSSP, 8-state):
--HHHHHHHHT--TT--HHHHHHHHHHHHHHS-TTT-HHHHHHHHHHHHHHHHHHHTT-S--------------------SSSS----PPP---------PPPP--PPPPPPHHHHHHHHHHHHHHHHHHHHHHT--HHHHHHHHHHHHHHHHS-PPPPPHHHHHHHHHHHHHH-S--HHHHHHHHHHHHHTTTS-TT-TTS-HHHHHHHHHHHHHHHHHHH-TTS-HHHHHHHHHHHHSS-HHHHHHHHHHHHHH-HHHHHHHHHHHHHH-HHHHHHHHHHTTPPPPTTS-HHHHHHHHHHHHHHIIIII-S-SSSS----

Sequence (322 aa):
MSPDEARAILDVDAHTDARTLKRAYLRKIKKAKPERDPEGFQRLRAAYELLESWREDSEWDARDEWDEPSALSRSGETNADFLAALPSSAAPSANEAPILDPPLPQAEAPPSPRDQLWTLVEAIDATLETALETGTFAATWALIDEALDLAEFEAAPAPPAALIFEITTAALMHASDPEPACQAFSRWSRLTTDLDPSSAALEDEERACLLLLAELVEFVDKSPGCPPPFYALIASALHERDPDARRVELSELAEARPSAARKTRAQLHHHAPSLAAIYSASLGETTDPQLGGERAQFMRKFLQILLKAGVVILIIGLHFCS

Solvent-accessible surface area (backbone atoms only — not comparable to full-atom values): 19556 Å² total; per-residue (Å²): 134,52,72,69,56,25,28,61,74,50,70,53,64,97,84,60,49,74,66,58,50,54,52,37,48,52,57,50,49,77,68,51,55,57,93,81,38,54,68,60,47,52,52,55,49,54,25,48,55,53,55,49,55,63,41,60,79,72,54,92,79,74,88,79,81,95,75,82,83,93,77,85,87,77,88,81,82,88,83,84,77,83,86,81,82,79,83,89,75,82,85,81,90,78,94,73,86,73,84,74,70,77,76,68,81,72,74,78,71,79,77,50,72,62,54,50,44,50,53,38,52,56,50,33,55,63,38,43,60,54,19,68,76,68,51,52,52,69,68,37,50,55,41,49,53,53,42,50,51,49,25,70,72,68,75,34,79,67,81,58,67,68,58,54,50,52,52,35,31,52,33,40,51,53,39,94,63,47,61,66,38,37,51,52,51,57,50,50,51,60,77,40,63,79,55,52,87,80,48,88,82,62,53,75,64,58,53,50,51,50,54,51,48,50,33,48,36,51,33,51,72,77,35,90,80,60,62,68,72,58,55,15,50,51,29,41,46,72,67,42,64,54,46,67,67,48,25,52,54,52,41,54,51,31,70,76,33,58,69,59,42,53,49,49,47,55,48,25,56,73,58,16,53,69,57,30,51,51,54,38,49,49,64,68,44,81,76,69,86,79,54,54,71,67,60,44,49,47,50,49,53,47,51,47,48,53,32,67,76,50,51,59,90,79,89,88,80,84,86,73,95,129

pLDDT: mean 71.02, std 16.86, range [31.75, 95.25]

Mean predicted aligned error: 17.29 Å

Foldseek 3Di:
DDLVVLCVLLVHDPPDDPVVLVVSLVVQVVVDDCVVCVPSNVSSVVSSVVNVVVVVVPDPDDDDDDDDDPDDPDDDDDPPPDPDDDDDDDDDDDDDDPPDDDPDPPPPDPDDLQVVLVVLLVVLVVVLVVCLVVLNCPVSLVSLVVSLVSCVPPVHDHPDLVSLLVSLLSCLQRHPDSVSNLVSLVSSCVSCVVVPLVPPPDDPLSSLLNLQSNLLSQLCVVCVPQDSVPSSLVSVCSVDLALLVSLVVLLVVCVVPVPSVVVSLVSCVVRPVLVNQVSCVSNVHDPDPPCPPVNVVVSVVSVVVSCVVRHDDDDPPPPDDD

Nearest PDB structures (foldseek):
  8fbj-assembly1_A  TM=1.806E-01  e=9.715E-01  synthetic construct